Protein AF-A0A0A9X692-F1 (afdb_monomer_lite)

Organism: Lygus hesperus (NCBI:txid30085)

InterPro domains:
  IPR001190 SRCR domain [PF00530] (51-146)
  IPR001190 SRCR domain [PR00258] (47-63)
  IPR001190 SRCR domain [PR00258] (66-77)
  IPR001190 SRCR domain [PR00258] (81-91)
  IPR001190 SRCR domain [PR00258] (112-126)
  IPR001190 SRCR domain [PR00258] (135-147)
  IPR001190 SRCR domain [PS00420] (52-89)
  IPR001190 SRCR domain [PS50287] (47-147)
  IPR001190 SRCR domain [SM00202] (47-147)
  IPR036772 SRCR-like domain superfamily [G3DSA:3.10.250.10] (40-154)
  IPR036772 SRCR-like domain superfamily [SSF56487] (45-148)

pLDDT: mean 79.08, std 22.06, range [28.97, 98.75]

Secondary structure (DSSP, 8-state):
-------HHHHHHHHHHHHHHHHHHHHHHHHHHHHHHHHHHT---SEEEEE-SSTTEEEEEEEETTEEEEEB-TT--HHHHHHHHHHHT-S-EEEEE-TTTTS---S-EEE-S-B--S--SSGGGSB-S-TT-----TT-B-EEEEPP-GGGGHHHHSSSSSS---TT----------------

Foldseek 3Di:
DPDDCPDPVVVVVVVVVVVVVVVVVVVVVVVVVVVVVVVVVPLPLQWAAPQDPDRQKHFIWGHDPNDIWFAFQALPALLLQLLNCVSVPFPGFPGKDWQRPSDWIDDAHQFYNWAHPSPDNHSVPTDTPGGRDDPDDGRGTMMTGGDDDPPPCPVVVVVVPPPDPDPPDDDDDDDDDDDDDDDD

Radius of gyration: 28.65 Å; chains: 1; bounding box: 74×62×66 Å

Sequence (184 aa):
RILEMLPLRLAAHLLLVVEIFTIGLDASKKAEIVMKRLETRRRSTTIRLRGGRSPHEGNVEIFHKGVWGSVCDDEWDSNDGAVVCRQLGYPAVLRVTHNSQFGNPVGSYWMDNVYCDGSESVLKKCRFDGWGKNDCGPDEAAGVICVKNAEKNIENTLQYNETQLDDSSRPKQLVEISSLTNFR

Structure (mmCIF, N/CA/C/O backbone):
data_AF-A0A0A9X692-F1
#
_entry.id   AF-A0A0A9X692-F1
#
loop_
_atom_site.group_PDB
_atom_site.id
_atom_site.type_symbol
_atom_site.label_atom_id
_atom_site.label_alt_id
_atom_site.label_comp_id
_atom_site.label_asym_id
_atom_site.label_entity_id
_atom_site.label_seq_id
_atom_site.pdbx_PDB_ins_code
_atom_site.Cartn_x
_atom_site.Cartn_y
_atom_site.Cartn_z
_atom_site.occupancy
_atom_site.B_iso_or_equiv
_atom_site.auth_seq_id
_atom_site.auth_comp_id
_atom_site.auth_asym_id
_atom_site.auth_atom_id
_atom_site.pdbx_PDB_model_num
ATOM 1 N N . ARG A 1 1 ? -59.912 3.405 49.534 1.00 45.44 1 ARG A N 1
ATOM 2 C CA . ARG A 1 1 ? -58.932 3.965 48.574 1.00 45.44 1 ARG A CA 1
ATOM 3 C C . ARG A 1 1 ? -57.602 4.071 49.314 1.00 45.44 1 ARG A C 1
ATOM 5 O O . ARG A 1 1 ? -57.404 5.042 50.021 1.00 45.44 1 ARG A O 1
ATOM 12 N N . ILE A 1 2 ? -56.791 3.010 49.281 1.00 42.88 2 ILE A N 1
ATOM 13 C CA . ILE A 1 2 ? -55.475 2.939 49.940 1.00 42.88 2 ILE A CA 1
ATOM 14 C C . ILE A 1 2 ? -54.472 2.659 48.826 1.00 42.88 2 ILE A C 1
ATOM 16 O O . ILE A 1 2 ? -54.169 1.516 48.517 1.00 42.88 2 ILE A O 1
ATOM 20 N N . LEU A 1 3 ? -54.074 3.719 48.148 1.00 43.50 3 LEU A N 1
ATOM 21 C CA . LEU A 1 3 ? -52.957 3.803 47.217 1.00 43.50 3 LEU A CA 1
ATOM 22 C C . LEU A 1 3 ? -52.469 5.241 47.403 1.00 43.50 3 LEU A C 1
ATOM 24 O O . LEU A 1 3 ? -53.307 6.123 47.546 1.00 43.50 3 LEU A O 1
ATOM 28 N N . GLU A 1 4 ? -51.156 5.446 47.442 1.00 55.53 4 GLU A N 1
ATOM 29 C CA . GLU A 1 4 ? -50.462 6.723 47.704 1.00 55.53 4 GLU A CA 1
ATOM 30 C C . GLU A 1 4 ? -50.033 7.009 49.146 1.00 55.53 4 GLU A C 1
ATOM 32 O O . GLU A 1 4 ? -50.336 8.062 49.679 1.00 55.53 4 GLU A O 1
ATOM 37 N N . MET A 1 5 ? -49.245 6.128 49.767 1.00 53.84 5 MET A N 1
ATOM 38 C CA . MET A 1 5 ? -48.233 6.572 50.741 1.00 53.84 5 MET A CA 1
ATOM 39 C C . MET A 1 5 ? -47.041 5.607 50.716 1.00 53.84 5 MET A C 1
ATOM 41 O O . MET A 1 5 ? -46.809 4.856 51.661 1.00 53.84 5 MET A O 1
ATOM 45 N N . LEU A 1 6 ? -46.266 5.604 49.623 1.00 56.09 6 LEU A N 1
ATOM 46 C CA . LEU A 1 6 ? -44.870 5.179 49.755 1.00 56.09 6 LEU A CA 1
ATOM 47 C C . LEU A 1 6 ? -44.181 6.225 50.648 1.00 56.09 6 LEU A C 1
ATOM 49 O O . LEU A 1 6 ? -44.275 7.416 50.346 1.00 56.09 6 LEU A O 1
ATOM 53 N N . PRO A 1 7 ? -43.528 5.831 51.756 1.00 65.12 7 PRO A N 1
ATOM 54 C CA . PRO A 1 7 ? -42.915 6.793 52.657 1.00 65.12 7 PRO A CA 1
ATOM 55 C C . PRO A 1 7 ? -41.887 7.620 51.884 1.00 65.12 7 PRO A C 1
ATOM 57 O O . PRO A 1 7 ? -41.036 7.060 51.197 1.00 65.12 7 PRO A O 1
ATOM 60 N N . LEU A 1 8 ? -41.939 8.948 52.028 1.00 59.06 8 LEU A N 1
ATOM 61 C CA . LEU A 1 8 ? -41.037 9.916 51.378 1.00 59.06 8 LEU A CA 1
ATOM 62 C C . LEU A 1 8 ? -39.548 9.519 51.467 1.00 59.06 8 LEU A C 1
ATOM 64 O O . LEU A 1 8 ? -38.766 9.803 50.564 1.00 59.06 8 LEU A O 1
ATOM 68 N N . ARG A 1 9 ? -39.163 8.795 52.527 1.00 62.81 9 ARG A N 1
ATOM 69 C CA . ARG A 1 9 ? -37.814 8.240 52.713 1.00 62.81 9 ARG A CA 1
ATOM 70 C C . ARG A 1 9 ? -37.455 7.125 51.724 1.00 62.81 9 ARG A C 1
ATOM 72 O O . ARG A 1 9 ? -36.321 7.085 51.266 1.00 62.81 9 ARG A O 1
ATOM 79 N N . LEU A 1 10 ? -38.397 6.246 51.377 1.00 66.62 10 LEU A N 1
ATOM 80 C CA . LEU A 1 10 ? -38.189 5.209 50.361 1.00 66.62 10 LEU A CA 1
ATOM 81 C C . LEU A 1 10 ? -38.088 5.819 48.956 1.00 66.62 10 LEU A C 1
ATOM 83 O O . LEU A 1 10 ? -37.253 5.382 48.171 1.00 66.62 10 LEU A O 1
ATOM 87 N N . ALA A 1 11 ? -38.882 6.853 48.657 1.00 71.75 11 ALA A N 1
ATOM 88 C CA . ALA A 1 11 ? -38.827 7.553 47.372 1.00 71.75 11 ALA A CA 1
ATOM 89 C C . ALA A 1 11 ? -37.484 8.275 47.157 1.00 71.75 11 ALA A C 1
ATOM 91 O O . ALA A 1 11 ? -36.882 8.140 46.095 1.00 71.75 11 ALA A O 1
ATOM 92 N N . ALA A 1 12 ? -36.974 8.973 48.180 1.00 72.56 12 ALA A N 1
ATOM 93 C CA . ALA A 1 12 ? -35.661 9.621 48.130 1.00 72.56 12 ALA A CA 1
ATOM 94 C C . ALA A 1 12 ? -34.513 8.610 47.968 1.00 72.56 12 ALA A C 1
ATOM 96 O O . ALA A 1 12 ? -33.582 8.839 47.200 1.00 72.56 12 ALA A O 1
ATOM 97 N N . HIS A 1 13 ? -34.596 7.464 48.651 1.00 76.19 13 HIS A N 1
ATOM 98 C CA . HIS A 1 13 ? -33.589 6.414 48.525 1.00 76.19 13 HIS A CA 1
ATOM 99 C C . HIS A 1 13 ? -33.610 5.758 47.136 1.00 76.19 13 HIS A C 1
ATOM 101 O O . HIS A 1 13 ? -32.551 5.452 46.593 1.00 76.19 13 HIS A O 1
ATOM 107 N N . LEU A 1 14 ? -34.798 5.576 46.550 1.00 77.56 14 LEU A N 1
ATOM 108 C CA . LEU A 1 14 ? -34.964 5.050 45.197 1.00 77.56 14 LEU A CA 1
ATOM 109 C C . LEU A 1 14 ? -34.433 6.034 44.142 1.00 77.56 14 LEU A C 1
ATOM 111 O O . LEU A 1 14 ? -33.722 5.610 43.238 1.00 77.56 14 LEU A O 1
ATOM 115 N N . LEU A 1 15 ? -34.706 7.336 44.290 1.00 78.38 15 LEU A N 1
ATOM 116 C CA . LEU A 1 15 ? -34.163 8.394 43.426 1.00 78.38 15 LEU A CA 1
ATOM 117 C C . LEU A 1 15 ? -32.630 8.410 43.443 1.00 78.38 15 LEU A C 1
ATOM 119 O O . LEU A 1 15 ? -32.014 8.395 42.382 1.00 78.38 15 LEU A O 1
ATOM 123 N N . LEU A 1 16 ? -32.014 8.331 44.627 1.00 75.31 16 LEU A N 1
ATOM 124 C CA . LEU A 1 16 ? -30.554 8.299 44.760 1.00 75.31 16 LEU A CA 1
ATOM 125 C C . LEU A 1 16 ? -29.933 7.068 44.073 1.00 75.31 16 LEU A C 1
ATOM 127 O O . LEU A 1 16 ? -28.897 7.163 43.421 1.00 75.31 16 LEU A O 1
ATOM 131 N N . VAL A 1 17 ? -30.571 5.899 44.195 1.00 74.56 17 VAL A N 1
ATOM 132 C CA . VAL A 1 17 ? -30.110 4.657 43.550 1.00 74.56 17 VAL A CA 1
ATOM 133 C C . VAL A 1 17 ? -30.248 4.740 42.025 1.00 74.56 17 VAL A C 1
ATOM 135 O O . VAL A 1 17 ? -29.357 4.281 41.310 1.00 74.56 17 VAL A O 1
ATOM 138 N N . VAL A 1 18 ? -31.318 5.359 41.517 1.00 75.38 18 VAL A N 1
ATOM 139 C CA . VAL A 1 18 ? -31.511 5.614 40.079 1.00 75.38 18 VAL A CA 1
ATOM 140 C C . VAL A 1 18 ? -30.461 6.596 39.549 1.00 75.38 18 VAL A C 1
ATOM 142 O O . VAL A 1 18 ? -29.882 6.350 38.491 1.00 75.38 18 VAL A O 1
ATOM 145 N N . GLU A 1 19 ? -30.144 7.663 40.282 1.00 77.31 19 GLU A N 1
ATOM 146 C CA . GLU A 1 19 ? -29.081 8.608 39.915 1.00 77.31 19 GLU A CA 1
ATOM 147 C C . GLU A 1 19 ? -27.704 7.928 39.888 1.00 77.31 19 GLU A C 1
ATOM 149 O O . GLU A 1 19 ? -26.983 8.034 38.899 1.00 77.31 19 GLU A O 1
ATOM 154 N N . ILE A 1 20 ? -27.358 7.133 40.904 1.00 71.44 20 ILE A N 1
ATOM 155 C CA . ILE A 1 20 ? -26.095 6.375 40.936 1.00 71.44 20 ILE A CA 1
ATOM 156 C C . ILE A 1 20 ? -26.006 5.388 39.760 1.00 71.44 20 ILE A C 1
ATOM 158 O O . ILE A 1 20 ? -24.970 5.305 39.096 1.00 71.44 20 ILE A O 1
ATOM 162 N N . PHE A 1 21 ? -27.086 4.655 39.468 1.00 71.88 21 PHE A N 1
ATOM 163 C CA . PHE A 1 21 ? -27.113 3.687 38.367 1.00 71.88 21 PHE A CA 1
ATOM 164 C C . PHE A 1 21 ? -27.016 4.369 36.994 1.00 71.88 21 PHE A C 1
ATOM 166 O O . PHE A 1 21 ? -26.293 3.897 36.116 1.00 71.88 21 PHE A O 1
ATOM 173 N N . THR A 1 22 ? -27.689 5.507 36.805 1.00 68.69 22 THR A N 1
ATOM 174 C CA . THR A 1 22 ? -27.627 6.286 35.555 1.00 68.69 22 THR A CA 1
ATOM 175 C C . THR A 1 22 ? -26.262 6.945 35.343 1.00 68.69 22 THR A C 1
ATOM 177 O O . THR A 1 22 ? -25.742 6.881 34.228 1.00 68.69 22 THR A O 1
ATOM 180 N N . ILE A 1 23 ? -25.628 7.479 36.394 1.00 69.38 23 ILE A N 1
ATOM 181 C CA . ILE A 1 23 ? -24.237 7.969 36.357 1.00 69.38 23 ILE A CA 1
ATOM 182 C C . ILE A 1 23 ? -23.277 6.833 35.968 1.00 69.38 23 ILE A C 1
ATOM 184 O O . ILE A 1 23 ? -22.399 7.027 35.125 1.00 69.38 23 ILE A O 1
ATOM 188 N N . GLY A 1 24 ? -23.466 5.633 36.530 1.00 68.31 24 GLY A N 1
ATOM 189 C CA . GLY A 1 24 ? -22.689 4.442 36.180 1.00 68.31 24 GLY A CA 1
ATOM 190 C C . GLY A 1 24 ? -22.823 4.046 34.704 1.00 68.31 24 GLY A C 1
ATOM 191 O O . GLY A 1 24 ? -21.816 3.809 34.037 1.00 68.31 24 GLY A O 1
ATOM 192 N N . LEU A 1 25 ? -24.047 4.042 34.164 1.00 64.69 25 LEU A N 1
ATOM 193 C CA . LEU A 1 25 ? -24.306 3.741 32.750 1.00 64.69 25 LEU A CA 1
ATOM 194 C C . LEU A 1 25 ? -23.703 4.785 31.789 1.00 64.69 25 LEU A C 1
ATOM 196 O O . LEU A 1 25 ? -23.184 4.411 30.734 1.00 64.69 25 LEU A O 1
ATOM 200 N N . ASP A 1 26 ? -23.751 6.078 32.127 1.00 72.81 26 ASP A N 1
ATOM 201 C CA . ASP A 1 26 ? -23.147 7.158 31.327 1.00 72.81 26 ASP A CA 1
ATOM 202 C C . ASP A 1 26 ? -21.611 7.075 31.319 1.00 72.81 26 ASP A C 1
ATOM 204 O O . ASP A 1 26 ? -20.979 7.182 30.264 1.00 72.81 26 ASP A O 1
ATOM 208 N N . ALA A 1 27 ? -21.001 6.784 32.472 1.00 70.56 27 ALA A N 1
ATOM 209 C CA . ALA A 1 27 ? -19.562 6.558 32.581 1.00 70.56 27 ALA A CA 1
ATOM 210 C C . ALA A 1 27 ? -19.093 5.361 31.730 1.00 70.56 27 ALA A C 1
ATOM 212 O O . ALA A 1 27 ? -18.083 5.468 31.030 1.00 70.56 27 ALA A O 1
ATOM 213 N N . SER A 1 28 ? -19.840 4.249 31.714 1.00 75.00 28 SER A N 1
ATOM 214 C CA . SER A 1 28 ? -19.525 3.082 30.874 1.00 75.00 28 SER A CA 1
ATOM 215 C C . SER A 1 28 ? -19.634 3.378 29.375 1.00 75.00 28 SER A C 1
ATOM 217 O O . SER A 1 28 ? -18.742 2.999 28.617 1.00 75.00 28 SER A O 1
ATOM 219 N N . LYS A 1 29 ? -20.662 4.117 28.934 1.00 76.94 29 LYS A N 1
ATOM 220 C CA . LYS A 1 29 ? -20.793 4.539 27.525 1.00 76.94 29 LYS A CA 1
ATOM 221 C C . LYS A 1 29 ? -19.674 5.489 27.101 1.00 76.94 29 LYS A C 1
ATOM 223 O O . LYS A 1 29 ? -19.125 5.360 26.008 1.00 76.94 29 LYS A O 1
ATOM 228 N N . LYS A 1 30 ? -19.291 6.428 27.972 1.00 78.12 30 LYS A N 1
ATOM 229 C CA . LYS A 1 30 ? -18.137 7.310 27.748 1.00 78.12 30 LYS A CA 1
ATOM 230 C C . LYS A 1 30 ? -16.841 6.510 27.626 1.00 78.12 30 LYS A C 1
ATOM 232 O O . LYS A 1 30 ? -16.054 6.792 26.725 1.00 78.12 30 LYS A O 1
ATOM 237 N N . ALA A 1 31 ? -16.638 5.494 28.465 1.00 73.12 31 ALA A N 1
ATOM 238 C CA . ALA A 1 31 ? -15.480 4.607 28.378 1.00 73.12 31 ALA A CA 1
ATOM 239 C C . ALA A 1 31 ? -15.450 3.822 27.054 1.00 73.12 31 ALA A C 1
ATOM 241 O O . ALA A 1 31 ? -14.406 3.777 26.410 1.00 73.12 31 ALA A O 1
ATOM 242 N N . GLU A 1 32 ? -16.582 3.289 26.586 1.00 84.12 32 GLU A N 1
ATOM 243 C CA . GLU A 1 32 ? -16.681 2.608 25.285 1.00 84.12 32 GLU A CA 1
ATOM 244 C C . GLU A 1 32 ? -16.323 3.543 24.115 1.00 84.12 32 GLU A C 1
ATOM 246 O O . GLU A 1 32 ? -15.528 3.187 23.244 1.00 84.12 32 GLU A O 1
ATOM 251 N N . ILE A 1 33 ? -16.820 4.785 24.128 1.00 80.06 33 ILE A N 1
ATOM 252 C CA . ILE A 1 33 ? -16.488 5.806 23.119 1.00 80.06 33 ILE A CA 1
ATOM 253 C C . ILE A 1 33 ? -14.996 6.164 23.157 1.00 80.06 33 ILE A C 1
ATOM 255 O O . ILE A 1 33 ? -14.366 6.309 22.105 1.00 80.06 33 ILE A O 1
ATOM 259 N N . VAL A 1 34 ? -14.416 6.313 24.351 1.00 80.62 34 VAL A N 1
ATOM 260 C CA . VAL A 1 34 ? -12.986 6.601 24.524 1.00 80.62 34 VAL A CA 1
ATOM 261 C C . VAL A 1 34 ? -12.143 5.436 24.013 1.00 80.62 34 VAL A C 1
ATOM 263 O O . VAL A 1 34 ? -11.225 5.671 23.232 1.00 80.62 34 VAL A O 1
ATOM 266 N N . MET A 1 35 ? -12.479 4.193 24.354 1.00 71.94 35 MET A N 1
ATOM 267 C CA . MET A 1 35 ? -11.753 3.010 23.884 1.00 71.94 35 MET A CA 1
ATOM 268 C C . MET A 1 35 ? -11.868 2.835 22.368 1.00 71.94 35 MET A C 1
ATOM 270 O O . MET A 1 35 ? -10.849 2.651 21.711 1.00 71.94 35 MET A O 1
ATOM 274 N N . LYS A 1 36 ? -13.048 3.056 21.777 1.00 69.75 36 LYS A N 1
ATOM 275 C CA . LYS A 1 36 ? -13.240 3.052 20.318 1.00 69.75 36 LYS A CA 1
ATOM 276 C C . LYS A 1 36 ? -12.416 4.142 19.618 1.00 69.75 36 LYS A C 1
ATOM 278 O O . LYS A 1 36 ? -11.820 3.906 18.566 1.00 69.75 36 LYS A O 1
ATOM 283 N N . ARG A 1 37 ? -12.307 5.339 20.211 1.00 70.81 37 ARG A N 1
ATOM 284 C CA . ARG A 1 37 ? -11.422 6.419 19.725 1.00 70.81 37 ARG A CA 1
ATOM 285 C C . ARG A 1 37 ? -9.942 6.067 19.884 1.00 70.81 37 ARG A C 1
ATOM 287 O O . ARG A 1 37 ? -9.152 6.399 19.003 1.00 70.81 37 ARG A O 1
ATOM 294 N N . LEU A 1 38 ? -9.560 5.396 20.970 1.00 63.84 38 LEU A N 1
ATOM 295 C CA . LEU A 1 38 ? -8.190 4.943 21.211 1.00 63.84 38 LEU A CA 1
ATOM 296 C C . LEU A 1 38 ? -7.791 3.795 20.280 1.00 63.84 38 LEU A C 1
ATOM 298 O O . LEU A 1 38 ? -6.658 3.790 19.820 1.00 63.84 38 LEU A O 1
ATOM 302 N N . GLU A 1 39 ? -8.698 2.886 19.928 1.00 62.56 39 GLU A N 1
ATOM 303 C CA . GLU A 1 39 ? -8.493 1.847 18.908 1.00 62.56 39 GLU A CA 1
ATOM 304 C C . GLU A 1 39 ? -8.363 2.451 17.509 1.00 62.56 39 GLU A C 1
ATOM 306 O O . GLU A 1 39 ? -7.447 2.106 16.764 1.00 62.56 39 GLU A O 1
ATOM 311 N N . THR A 1 40 ? -9.207 3.435 17.187 1.00 56.91 40 THR A N 1
ATOM 312 C CA . THR A 1 40 ? -9.103 4.201 15.934 1.00 56.91 40 THR A CA 1
ATOM 313 C C . THR A 1 40 ? -7.766 4.953 15.855 1.00 56.91 40 THR A C 1
ATOM 315 O O . THR A 1 40 ? -7.152 5.013 14.792 1.00 56.91 40 THR A O 1
ATOM 318 N N . ARG A 1 41 ? -7.262 5.481 16.984 1.00 60.69 41 ARG A N 1
ATOM 319 C CA . ARG A 1 41 ? -5.950 6.153 17.088 1.00 60.69 41 ARG A CA 1
ATOM 320 C C . ARG A 1 41 ? -4.755 5.193 17.199 1.00 60.69 41 ARG A C 1
ATOM 322 O O . ARG A 1 41 ? -3.658 5.564 16.799 1.00 60.69 41 ARG A O 1
ATOM 329 N N . ARG A 1 42 ? -4.942 3.966 17.702 1.00 57.84 42 ARG A N 1
ATOM 330 C CA . ARG A 1 42 ? -3.944 2.875 17.755 1.00 57.84 42 ARG A CA 1
ATOM 331 C C . ARG A 1 42 ? -4.002 1.958 16.537 1.00 57.84 42 ARG A C 1
ATOM 333 O O . ARG A 1 42 ? -3.431 0.866 16.578 1.00 57.84 42 ARG A O 1
ATOM 340 N N . ARG A 1 43 ? -4.589 2.395 15.419 1.00 59.44 43 ARG A N 1
ATOM 341 C CA . ARG A 1 43 ? -4.244 1.818 14.117 1.00 59.44 43 ARG A CA 1
ATOM 342 C C . ARG A 1 43 ? -2.779 2.178 13.867 1.00 59.44 43 ARG A C 1
ATOM 344 O O . ARG A 1 43 ? -2.467 3.212 13.295 1.00 59.44 43 ARG A O 1
ATOM 351 N N . SER A 1 44 ? -1.865 1.355 14.380 1.00 55.91 44 SER A N 1
ATOM 352 C CA . SER A 1 44 ? -0.472 1.360 13.951 1.00 55.91 44 SER A CA 1
ATOM 353 C C . SER A 1 44 ? -0.526 1.061 12.461 1.00 55.91 44 SER A C 1
ATOM 355 O O . SER A 1 44 ? -0.745 -0.081 12.051 1.00 55.91 44 SER A O 1
ATOM 357 N N . THR A 1 45 ? -0.495 2.112 11.645 1.00 67.31 45 THR A N 1
ATOM 358 C CA . THR A 1 45 ? -0.522 1.985 10.197 1.00 67.31 45 THR A CA 1
ATOM 359 C C . THR A 1 45 ? 0.837 1.440 9.813 1.00 67.31 45 THR A C 1
ATOM 361 O O . THR A 1 45 ? 1.797 2.180 9.624 1.00 67.31 45 THR A O 1
ATOM 364 N N . THR A 1 46 ? 0.925 0.112 9.753 1.00 93.06 46 THR A N 1
ATOM 365 C CA . THR A 1 46 ? 2.113 -0.589 9.267 1.00 93.06 46 THR A CA 1
ATOM 366 C C . THR A 1 46 ? 2.388 -0.270 7.804 1.00 93.06 46 THR A C 1
ATOM 368 O O . THR A 1 46 ? 3.423 -0.678 7.314 1.00 93.06 46 THR A O 1
ATOM 371 N N . ILE A 1 47 ? 1.477 0.420 7.113 1.00 96.69 47 ILE A N 1
ATOM 372 C CA . ILE A 1 47 ? 1.623 0.856 5.729 1.00 96.69 47 ILE A CA 1
ATOM 373 C C . ILE A 1 47 ? 1.429 2.371 5.605 1.00 96.69 47 ILE A C 1
ATOM 375 O O . ILE A 1 47 ? 0.727 2.974 6.424 1.00 96.69 47 ILE A O 1
ATOM 379 N N . ARG A 1 48 ? 2.013 2.977 4.571 1.00 96.69 48 ARG A N 1
ATOM 380 C CA . ARG A 1 48 ? 1.780 4.373 4.169 1.00 96.69 48 ARG A CA 1
ATOM 381 C C . ARG A 1 48 ? 1.887 4.531 2.652 1.00 96.69 48 ARG A C 1
ATOM 383 O O . ARG A 1 48 ? 2.442 3.664 1.987 1.00 96.69 48 ARG A O 1
ATOM 390 N N . LEU A 1 49 ? 1.387 5.655 2.138 1.00 97.19 49 LEU A N 1
ATOM 391 C CA . LEU A 1 49 ? 1.558 6.057 0.740 1.00 97.19 49 LEU A CA 1
ATOM 392 C C . LEU A 1 49 ? 2.619 7.158 0.641 1.00 97.19 49 LEU A C 1
ATOM 394 O O . LEU A 1 49 ? 2.603 8.096 1.444 1.00 97.19 49 LEU A O 1
ATOM 398 N N . ARG A 1 50 ? 3.535 7.051 -0.326 1.00 96.50 50 ARG A N 1
ATOM 399 C CA . ARG A 1 50 ? 4.594 8.040 -0.593 1.00 96.50 50 ARG A CA 1
ATOM 400 C C . ARG A 1 50 ? 4.517 8.556 -2.032 1.00 96.50 50 ARG A C 1
ATOM 402 O O . ARG A 1 50 ? 4.189 7.811 -2.947 1.00 96.50 50 ARG A O 1
ATOM 409 N N . GLY A 1 51 ? 4.858 9.832 -2.225 1.00 96.50 51 GLY A N 1
ATOM 410 C CA . GLY A 1 51 ? 5.122 10.419 -3.548 1.00 96.50 51 GLY A CA 1
ATOM 411 C C . GLY A 1 51 ? 3.883 10.877 -4.324 1.00 96.50 51 GLY A C 1
ATOM 412 O O . GLY A 1 51 ? 4.001 11.585 -5.321 1.00 96.50 51 GLY A O 1
ATOM 413 N N . GLY A 1 52 ? 2.686 10.530 -3.848 1.00 96.00 52 GLY A N 1
ATOM 414 C CA . GLY A 1 52 ? 1.432 11.041 -4.387 1.00 96.00 52 GLY A CA 1
ATOM 415 C C . GLY A 1 52 ? 1.270 12.552 -4.224 1.00 96.00 52 GLY A C 1
ATOM 416 O O . GLY A 1 52 ? 1.817 13.162 -3.303 1.00 96.00 52 GLY A O 1
ATOM 417 N N . ARG A 1 53 ? 0.450 13.165 -5.087 1.00 95.69 53 ARG A N 1
ATOM 418 C CA . ARG A 1 53 ? 0.077 14.591 -4.979 1.00 95.69 53 ARG A CA 1
ATOM 419 C C . ARG A 1 53 ? -0.952 14.836 -3.877 1.00 95.69 53 ARG A C 1
ATOM 421 O O . ARG A 1 53 ? -1.316 15.976 -3.598 1.00 95.69 53 ARG A O 1
ATOM 428 N N . SER A 1 54 ? -1.455 13.767 -3.274 1.00 94.19 54 SER A N 1
ATOM 429 C CA . SER A 1 54 ? -2.504 13.802 -2.276 1.00 94.19 54 SER A CA 1
ATOM 430 C C . SER A 1 54 ? -2.413 12.596 -1.332 1.00 94.19 54 SER A C 1
ATOM 432 O O . SER A 1 54 ? -1.777 11.600 -1.663 1.00 94.19 54 SER A O 1
ATOM 434 N N . PRO A 1 55 ? -3.067 12.630 -0.156 1.00 94.19 55 PRO A N 1
ATOM 435 C CA . PRO A 1 55 ? -2.913 11.564 0.843 1.00 94.19 55 PRO A CA 1
ATOM 436 C C . PRO A 1 55 ? -3.495 10.192 0.460 1.00 94.19 55 PRO A C 1
ATOM 438 O O . PRO A 1 55 ? -3.298 9.227 1.198 1.00 94.19 55 PRO A O 1
ATOM 441 N N . HIS A 1 56 ? -4.276 10.110 -0.621 1.00 96.56 56 HIS A N 1
ATOM 442 C CA . HIS A 1 56 ? -4.995 8.903 -1.052 1.00 96.56 56 HIS A CA 1
ATOM 443 C C . HIS A 1 56 ? -4.360 8.255 -2.283 1.00 96.56 56 HIS A C 1
ATOM 445 O O . HIS A 1 56 ? -4.958 7.364 -2.874 1.00 96.56 56 HIS A O 1
ATOM 451 N N . GLU A 1 57 ? -3.169 8.695 -2.675 1.00 98.00 57 GLU A N 1
ATOM 452 C CA . GLU A 1 57 ? -2.409 8.091 -3.760 1.00 98.00 57 GLU A CA 1
ATOM 453 C C . GLU A 1 57 ? -0.921 8.040 -3.405 1.00 98.00 57 GLU A C 1
ATOM 455 O O . GLU A 1 57 ? -0.437 8.839 -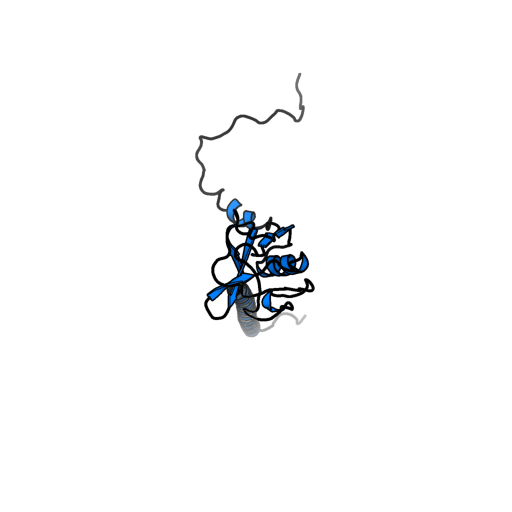2.600 1.00 98.00 57 GLU A O 1
ATOM 460 N N . GLY A 1 58 ? -0.194 7.090 -3.983 1.00 98.31 58 GLY A N 1
ATOM 461 C CA . GLY A 1 58 ? 1.245 6.956 -3.781 1.00 98.31 58 GLY A CA 1
ATOM 462 C C . GLY A 1 58 ? 1.740 5.521 -3.919 1.00 98.31 58 GLY A C 1
ATOM 463 O O . GLY A 1 58 ? 0.942 4.582 -3.975 1.00 98.31 58 GLY A O 1
ATOM 464 N N . ASN A 1 59 ? 3.064 5.365 -3.916 1.00 98.12 59 ASN A N 1
ATOM 465 C CA . ASN A 1 59 ? 3.701 4.061 -3.763 1.00 98.12 59 ASN A CA 1
ATOM 466 C C . ASN A 1 59 ? 3.440 3.535 -2.351 1.00 98.12 59 ASN A C 1
ATOM 468 O O . ASN A 1 59 ? 3.473 4.302 -1.378 1.00 98.12 59 ASN A O 1
ATOM 472 N N . VAL A 1 60 ? 3.180 2.238 -2.241 1.00 98.06 60 VAL A N 1
ATOM 473 C CA . VAL A 1 60 ? 2.913 1.567 -0.974 1.00 98.06 60 VAL A CA 1
ATOM 474 C C . VAL A 1 60 ? 4.237 1.248 -0.293 1.00 98.06 60 VAL A C 1
ATOM 476 O O . VAL A 1 60 ? 5.074 0.516 -0.813 1.00 98.06 60 VAL A O 1
ATOM 479 N N . GLU A 1 61 ? 4.407 1.770 0.917 1.00 97.75 61 GLU A N 1
ATOM 480 C CA . GLU A 1 61 ? 5.495 1.373 1.803 1.00 97.75 61 GLU A CA 1
ATOM 481 C C . GLU A 1 61 ? 4.941 0.624 3.009 1.00 97.75 61 GLU A C 1
ATOM 483 O O . GLU A 1 61 ? 3.885 0.980 3.543 1.00 97.75 61 GLU A O 1
ATOM 488 N N . ILE A 1 62 ? 5.686 -0.372 3.485 1.00 97.00 62 ILE A N 1
ATOM 489 C CA . ILE A 1 62 ? 5.377 -1.155 4.679 1.00 97.00 62 ILE A CA 1
ATOM 490 C C . ILE A 1 62 ? 6.516 -1.069 5.702 1.00 97.00 62 ILE A C 1
ATOM 492 O O . ILE A 1 62 ? 7.698 -1.033 5.365 1.00 97.00 62 ILE A O 1
ATOM 496 N N . PHE A 1 63 ? 6.157 -1.001 6.981 1.00 95.00 63 PHE A N 1
ATOM 497 C CA . PHE A 1 63 ? 7.087 -0.940 8.098 1.00 95.00 63 PHE A CA 1
ATOM 498 C C . PHE A 1 63 ? 7.372 -2.342 8.634 1.00 95.00 63 PHE A C 1
ATOM 500 O O . PHE A 1 63 ? 6.482 -3.008 9.176 1.00 95.00 63 PHE A O 1
ATOM 507 N N . HIS A 1 64 ? 8.626 -2.774 8.532 1.00 94.38 64 HIS A N 1
ATOM 508 C CA . HIS A 1 64 ? 9.084 -4.071 9.014 1.00 94.38 64 HIS A CA 1
ATOM 509 C C . HIS A 1 64 ? 10.455 -3.926 9.687 1.00 94.38 64 HIS A C 1
ATOM 511 O O . HIS A 1 64 ? 11.315 -3.185 9.221 1.00 94.38 64 HIS A O 1
ATOM 517 N N . LYS A 1 65 ? 10.658 -4.600 10.829 1.00 93.12 65 LYS A N 1
ATOM 518 C CA . LYS A 1 65 ? 11.921 -4.567 11.604 1.00 93.12 65 LYS A CA 1
ATOM 519 C C . LYS A 1 65 ? 12.479 -3.157 11.882 1.00 93.12 65 LYS A C 1
ATOM 521 O O . LYS A 1 65 ? 13.686 -2.952 11.900 1.00 93.12 65 LYS A O 1
ATOM 526 N N . GLY A 1 66 ? 11.603 -2.184 12.132 1.00 92.38 66 GLY A N 1
ATOM 527 C CA . GLY A 1 66 ? 12.024 -0.822 12.473 1.00 92.38 66 GLY A CA 1
ATOM 528 C C . GLY A 1 66 ? 12.329 0.077 11.270 1.00 92.38 66 GLY A C 1
ATOM 529 O O . GLY A 1 66 ? 12.672 1.239 11.472 1.00 92.38 66 GLY A O 1
ATOM 530 N N . VAL A 1 67 ? 12.189 -0.425 10.039 1.00 94.31 67 VAL A N 1
ATOM 531 C CA . VAL A 1 67 ? 12.555 0.293 8.812 1.00 94.31 67 VAL A CA 1
ATOM 532 C C . VAL A 1 67 ? 11.406 0.243 7.804 1.00 94.31 67 VAL A C 1
ATOM 534 O O . VAL A 1 67 ? 10.718 -0.768 7.653 1.00 94.31 67 VAL A O 1
ATOM 537 N N . TRP A 1 68 ? 11.180 1.359 7.113 1.00 95.56 68 TRP A N 1
ATOM 538 C CA . TRP A 1 68 ? 10.253 1.419 5.984 1.00 95.56 68 TRP A CA 1
ATOM 539 C C . TRP A 1 68 ? 10.913 0.846 4.734 1.00 95.56 68 TRP A C 1
ATOM 541 O O . TRP A 1 68 ? 12.077 1.136 4.473 1.00 95.56 68 TRP A O 1
ATOM 551 N N . GLY A 1 69 ? 10.157 0.069 3.975 1.00 96.19 69 GLY A N 1
ATOM 552 C CA . GLY A 1 69 ? 10.568 -0.438 2.673 1.00 96.19 69 GLY A CA 1
ATOM 553 C C . GLY A 1 69 ? 9.374 -0.528 1.737 1.00 96.19 69 GLY A C 1
ATOM 554 O O . GLY A 1 69 ? 8.225 -0.381 2.168 1.00 96.19 69 GLY A O 1
ATOM 555 N N . SER A 1 70 ? 9.663 -0.737 0.464 1.00 97.44 70 SER A N 1
ATOM 556 C CA . SER A 1 70 ? 8.660 -0.717 -0.601 1.00 97.44 70 SER A CA 1
ATOM 557 C C . SER A 1 70 ? 7.985 -2.081 -0.756 1.00 97.44 70 SER A C 1
ATOM 559 O O . SER A 1 70 ? 8.471 -3.094 -0.242 1.00 97.44 70 SER A O 1
ATOM 561 N N . VAL A 1 71 ? 6.842 -2.098 -1.430 1.00 98.19 71 VAL A N 1
ATOM 562 C CA . VAL A 1 71 ? 6.180 -3.317 -1.912 1.00 98.19 71 VAL A CA 1
ATOM 563 C C . VAL A 1 71 ? 6.448 -3.414 -3.408 1.00 98.19 71 VAL A C 1
ATOM 565 O O . VAL A 1 71 ? 6.335 -2.393 -4.088 1.00 98.19 71 VAL A O 1
ATOM 568 N N . CYS A 1 72 ? 6.860 -4.584 -3.887 1.00 98.19 72 CYS A N 1
ATOM 569 C CA . CYS A 1 72 ? 7.094 -4.799 -5.308 1.00 98.19 72 CYS A CA 1
ATOM 570 C C . CYS A 1 72 ? 5.773 -4.895 -6.082 1.00 98.19 72 CYS A C 1
ATOM 572 O O . CYS A 1 72 ? 4.752 -5.272 -5.501 1.00 98.19 72 CYS A O 1
ATOM 574 N N . ASP A 1 73 ? 5.776 -4.485 -7.347 1.00 98.31 73 ASP A N 1
ATOM 575 C CA . ASP A 1 73 ? 4.601 -4.460 -8.216 1.00 98.31 73 ASP A CA 1
ATOM 576 C C . ASP A 1 73 ? 4.382 -5.721 -9.059 1.00 98.31 73 ASP A C 1
ATOM 578 O O . ASP A 1 73 ? 3.388 -5.777 -9.794 1.00 98.31 73 ASP A O 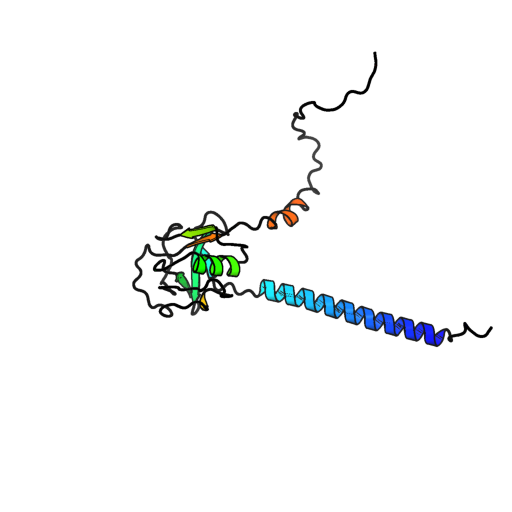1
ATOM 582 N N . ASP A 1 74 ? 5.236 -6.730 -8.900 1.00 98.44 74 ASP A N 1
ATOM 583 C CA . ASP A 1 74 ? 5.027 -8.059 -9.460 1.00 98.44 74 ASP A CA 1
ATOM 584 C C . ASP A 1 74 ? 3.774 -8.710 -8.865 1.00 98.44 74 ASP A C 1
ATOM 586 O O . ASP A 1 74 ? 3.553 -8.736 -7.650 1.00 98.44 74 ASP A O 1
ATOM 590 N N . GLU A 1 75 ? 2.910 -9.184 -9.770 1.00 98.19 75 GLU A N 1
ATOM 591 C CA . GLU A 1 75 ? 1.591 -9.768 -9.478 1.00 98.19 75 GLU A CA 1
ATOM 592 C C . GLU A 1 75 ? 0.623 -8.832 -8.724 1.00 98.19 75 GLU A C 1
ATOM 594 O O . GLU A 1 75 ? -0.460 -9.249 -8.319 1.00 98.19 75 GLU A O 1
ATOM 599 N N . TRP A 1 76 ? 0.969 -7.545 -8.598 1.00 98.62 76 TRP A N 1
ATOM 600 C CA . TRP A 1 76 ? 0.203 -6.556 -7.843 1.00 98.62 76 TRP A CA 1
ATOM 601 C C . TRP A 1 76 ? -1.141 -6.233 -8.499 1.00 98.62 76 TRP A C 1
ATOM 603 O O . TRP A 1 76 ? -1.204 -5.653 -9.586 1.00 98.62 76 TRP A O 1
ATOM 613 N N . ASP A 1 77 ? -2.246 -6.536 -7.825 1.00 98.62 77 ASP A N 1
ATOM 614 C CA . ASP A 1 77 ? -3.580 -6.441 -8.411 1.00 98.62 77 ASP A CA 1
ATOM 615 C C . ASP A 1 77 ? -4.568 -5.571 -7.611 1.00 98.62 77 ASP A C 1
ATOM 617 O O . ASP A 1 77 ? -4.292 -4.980 -6.560 1.00 98.62 77 ASP A O 1
ATOM 621 N N . SER A 1 78 ? -5.791 -5.453 -8.135 1.00 98.50 78 SER A N 1
ATOM 622 C CA . SER A 1 78 ? -6.845 -4.674 -7.482 1.00 98.50 78 SER A CA 1
ATOM 623 C C . SER A 1 78 ? -7.273 -5.209 -6.111 1.00 98.50 78 SER A C 1
ATOM 625 O O . SER A 1 78 ? -7.759 -4.419 -5.299 1.00 98.50 78 SER A O 1
ATOM 627 N N . ASN A 1 79 ? -7.116 -6.504 -5.829 1.00 98.75 79 ASN A N 1
ATOM 628 C CA . ASN A 1 79 ? -7.404 -7.082 -4.517 1.00 98.75 79 ASN A CA 1
ATOM 629 C C . ASN A 1 79 ? -6.369 -6.616 -3.492 1.00 98.75 79 ASN A C 1
ATOM 631 O O . ASN A 1 79 ? -6.753 -6.189 -2.396 1.00 98.75 79 ASN A O 1
ATOM 635 N N . ASP A 1 80 ? -5.091 -6.578 -3.868 1.00 98.75 80 ASP A N 1
ATOM 636 C CA . ASP A 1 80 ? -4.029 -6.021 -3.026 1.00 98.75 80 ASP A CA 1
ATOM 637 C C . ASP A 1 80 ? -4.279 -4.541 -2.740 1.00 98.75 80 ASP A C 1
ATOM 639 O O . ASP A 1 80 ? -4.303 -4.088 -1.585 1.00 98.75 80 ASP A O 1
ATOM 643 N N . GLY A 1 81 ? -4.581 -3.785 -3.798 1.00 98.50 81 GLY A N 1
ATOM 644 C CA . GLY A 1 81 ? -4.935 -2.376 -3.697 1.00 98.50 81 GLY A CA 1
ATOM 645 C C . GLY A 1 81 ? -6.158 -2.131 -2.806 1.00 98.50 81 GLY A C 1
ATOM 646 O O . GLY A 1 81 ? -6.178 -1.175 -2.021 1.00 98.50 81 GLY A O 1
ATOM 647 N N . ALA A 1 82 ? -7.168 -3.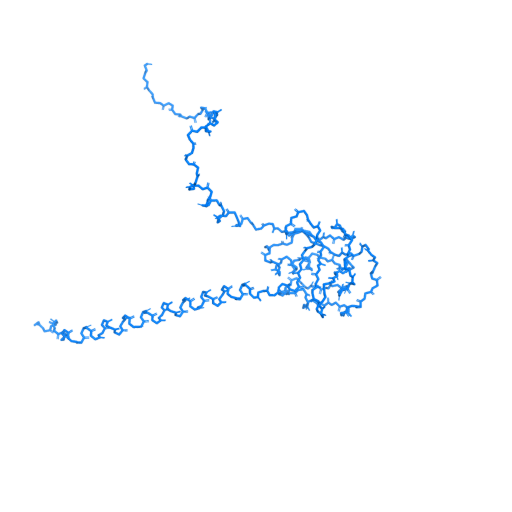003 -2.862 1.00 98.44 82 ALA A N 1
ATOM 648 C CA . ALA A 1 82 ? -8.356 -2.916 -2.017 1.00 98.44 82 ALA A CA 1
ATOM 649 C C . ALA A 1 82 ? -8.020 -3.115 -0.531 1.00 98.44 82 ALA A C 1
ATOM 651 O O . ALA A 1 82 ? -8.510 -2.355 0.316 1.00 98.44 82 ALA A O 1
ATOM 652 N N . VAL A 1 83 ? -7.151 -4.078 -0.203 1.00 98.44 83 VAL A N 1
ATOM 653 C CA . VAL A 1 83 ? -6.659 -4.292 1.167 1.00 98.44 83 VAL A CA 1
ATOM 654 C C . VAL A 1 83 ? -5.895 -3.064 1.660 1.00 98.44 83 VAL A C 1
ATOM 656 O O . VAL A 1 83 ? -6.172 -2.586 2.764 1.00 98.44 83 VAL A O 1
ATOM 659 N N . VAL A 1 84 ? -4.999 -2.499 0.844 1.00 98.12 84 VAL A N 1
ATOM 660 C CA . VAL A 1 84 ? -4.240 -1.276 1.169 1.00 98.12 84 VAL A CA 1
ATOM 661 C C . VAL A 1 84 ? -5.172 -0.103 1.456 1.00 98.12 84 VAL A C 1
ATOM 663 O O . VAL A 1 84 ? -5.097 0.501 2.532 1.00 98.12 84 VAL A O 1
ATOM 666 N N . CYS A 1 85 ? -6.086 0.211 0.536 1.00 97.69 85 CYS A N 1
ATOM 667 C CA . CYS A 1 85 ? -6.990 1.348 0.686 1.00 97.69 85 CYS A CA 1
ATOM 668 C C . CYS A 1 85 ? -7.884 1.196 1.926 1.00 97.69 85 CYS A C 1
ATOM 670 O O . CYS A 1 85 ? -7.987 2.127 2.731 1.00 97.69 85 CYS A O 1
ATOM 672 N N . ARG A 1 86 ? -8.444 0.005 2.169 1.00 96.06 86 ARG A N 1
ATOM 673 C CA . ARG A 1 86 ? -9.257 -0.282 3.364 1.00 96.06 86 ARG A CA 1
ATOM 674 C C . ARG A 1 86 ? -8.441 -0.224 4.660 1.00 96.06 86 ARG A C 1
ATOM 676 O O . ARG A 1 86 ? -8.912 0.293 5.684 1.00 96.06 86 ARG A O 1
ATOM 683 N N . GLN A 1 87 ? -7.202 -0.715 4.642 1.00 96.38 87 GLN A N 1
ATOM 684 C CA . GLN A 1 87 ? -6.288 -0.627 5.781 1.00 96.38 87 GLN A CA 1
ATOM 685 C C . GLN A 1 87 ? -5.926 0.831 6.109 1.00 96.38 87 GLN A C 1
ATOM 687 O O . GLN A 1 87 ? -5.797 1.170 7.287 1.00 96.38 87 GLN A O 1
ATOM 692 N N . LEU A 1 88 ? -5.835 1.705 5.106 1.00 94.94 88 LEU A N 1
ATOM 693 C CA . LEU A 1 88 ? -5.626 3.149 5.273 1.00 94.94 88 LEU A CA 1
ATOM 694 C C . LEU A 1 88 ? -6.910 3.921 5.628 1.00 94.94 88 LEU A C 1
ATOM 696 O O . LEU A 1 88 ? -6.839 5.086 6.015 1.00 94.94 88 LEU A O 1
ATOM 700 N N . GLY A 1 89 ? -8.077 3.273 5.571 1.00 93.50 89 GLY A N 1
ATOM 701 C CA . GLY A 1 89 ? -9.368 3.886 5.906 1.00 93.50 89 GLY A CA 1
ATOM 702 C C . GLY A 1 89 ? -10.022 4.643 4.748 1.00 93.50 89 GLY A C 1
ATOM 703 O O . GLY A 1 89 ? -10.857 5.518 4.981 1.00 93.50 89 GLY A O 1
ATOM 704 N N . TYR A 1 90 ? -9.637 4.323 3.516 1.00 95.00 90 TYR A N 1
ATOM 705 C CA . TYR A 1 90 ? -10.354 4.716 2.310 1.00 95.00 90 TYR A CA 1
ATOM 706 C C . TYR A 1 90 ? -11.442 3.683 1.981 1.00 95.00 90 TYR A C 1
ATOM 708 O O . TYR A 1 90 ? -11.313 2.517 2.367 1.00 95.00 90 TYR A O 1
ATOM 716 N N . PRO A 1 91 ? -12.518 4.084 1.285 1.00 94.56 91 PRO A N 1
ATOM 717 C CA . PRO A 1 91 ? -13.695 3.244 1.117 1.00 94.56 91 PRO A CA 1
ATOM 718 C C . PRO A 1 91 ? -13.494 2.184 0.029 1.00 94.56 91 PRO A C 1
ATOM 720 O O . PRO A 1 91 ? -14.057 1.099 0.122 1.00 94.56 91 PRO A O 1
ATOM 723 N N . ALA A 1 92 ? -12.675 2.483 -0.981 1.00 95.94 92 ALA A N 1
ATOM 724 C CA . ALA A 1 92 ? -12.358 1.579 -2.077 1.00 95.94 92 ALA A CA 1
ATOM 725 C C . ALA A 1 92 ? -11.021 1.953 -2.732 1.00 95.94 92 ALA A C 1
ATOM 727 O O . ALA A 1 92 ? -10.527 3.077 -2.577 1.00 95.94 92 ALA A O 1
ATOM 728 N N . VAL A 1 93 ? -10.466 1.012 -3.493 1.00 97.75 93 VAL A N 1
ATOM 729 C CA . VAL A 1 93 ? -9.400 1.272 -4.463 1.00 97.75 93 VAL A CA 1
ATOM 730 C C . VAL A 1 93 ? -10.019 1.806 -5.752 1.00 97.75 93 VAL A C 1
ATOM 732 O O . VAL A 1 93 ? -11.045 1.306 -6.205 1.00 97.75 93 VAL A O 1
ATOM 735 N N . LEU A 1 94 ? -9.424 2.853 -6.320 1.00 98.00 94 LEU A N 1
ATOM 736 C CA . LEU A 1 94 ? -9.783 3.351 -7.646 1.00 98.00 94 LEU A CA 1
ATOM 737 C C . LEU A 1 94 ? -8.979 2.618 -8.723 1.00 98.00 94 LEU A C 1
ATOM 739 O O . LEU A 1 94 ? -9.548 2.168 -9.711 1.00 98.00 94 LEU A O 1
ATOM 743 N N . ARG A 1 95 ? -7.659 2.503 -8.530 1.00 98.00 95 ARG A N 1
ATOM 744 C CA . ARG A 1 95 ? -6.766 1.658 -9.334 1.00 98.00 95 ARG A CA 1
ATOM 745 C C . ARG A 1 95 ? -5.454 1.389 -8.605 1.00 98.00 95 ARG A C 1
ATOM 747 O O . ARG A 1 95 ? -5.052 2.183 -7.752 1.00 98.00 95 ARG A O 1
ATOM 754 N N . VAL A 1 96 ? -4.777 0.317 -8.993 1.00 98.69 96 VAL A N 1
ATOM 755 C CA . VAL A 1 96 ? -3.368 0.087 -8.663 1.00 98.69 96 VAL A CA 1
ATOM 756 C C . VAL A 1 96 ? -2.445 0.755 -9.679 1.00 98.69 96 VAL A C 1
ATOM 758 O O . VAL A 1 96 ? -2.877 1.158 -10.764 1.00 98.69 96 VAL A O 1
ATOM 761 N N . THR A 1 97 ? -1.188 0.940 -9.296 1.00 98.62 97 THR A N 1
ATOM 762 C CA . THR A 1 97 ? -0.138 1.495 -10.149 1.00 98.62 97 THR A CA 1
ATOM 763 C C . THR A 1 97 ? 1.127 0.661 -10.025 1.00 98.62 97 THR A C 1
ATOM 765 O O . THR A 1 97 ? 1.408 0.129 -8.956 1.00 98.62 97 THR A O 1
ATOM 768 N N . HIS A 1 98 ? 1.892 0.640 -11.107 1.00 98.50 98 HIS A N 1
ATOM 769 C CA . HIS A 1 98 ? 3.118 -0.131 -11.290 1.00 98.50 98 HIS A CA 1
ATOM 770 C C . HIS A 1 98 ? 4.258 0.820 -11.674 1.00 98.50 98 HIS A C 1
ATOM 772 O O . HIS A 1 98 ? 4.018 2.012 -11.910 1.00 98.50 98 HIS A O 1
ATOM 778 N N . ASN A 1 99 ? 5.466 0.293 -11.814 1.00 97.56 99 ASN A N 1
ATOM 779 C CA . ASN A 1 99 ? 6.656 0.965 -12.312 1.00 97.56 99 ASN A CA 1
ATOM 780 C C . ASN A 1 99 ? 6.992 2.244 -11.527 1.00 97.56 99 ASN A C 1
ATOM 782 O O . ASN A 1 99 ? 7.295 3.284 -12.115 1.00 97.56 99 ASN A O 1
ATOM 786 N N . SER A 1 100 ? 6.844 2.210 -10.196 1.00 97.31 100 SER A N 1
ATOM 787 C CA . SER A 1 100 ? 7.182 3.335 -9.313 1.00 97.31 100 SER A CA 1
ATOM 788 C C . SER A 1 100 ? 6.542 4.659 -9.737 1.00 97.31 100 SER A C 1
ATOM 790 O O . SER A 1 100 ? 7.172 5.717 -9.682 1.00 97.31 100 SER A O 1
ATOM 792 N N . GLN A 1 101 ? 5.269 4.626 -10.154 1.00 98.06 101 GLN A N 1
ATOM 793 C CA . GLN A 1 101 ? 4.558 5.776 -10.737 1.00 98.06 101 GLN A CA 1
ATOM 794 C C . GLN A 1 101 ? 4.660 7.069 -9.900 1.00 98.06 101 GLN A C 1
ATOM 796 O O . GLN A 1 101 ? 4.554 8.172 -10.439 1.00 98.06 101 GLN A O 1
ATOM 801 N N . PHE A 1 102 ? 4.839 6.955 -8.582 1.00 97.38 102 PHE A N 1
ATOM 802 C CA . PHE A 1 102 ? 4.935 8.087 -7.658 1.00 97.38 102 PHE A CA 1
ATOM 803 C C . PHE A 1 102 ? 6.374 8.439 -7.243 1.00 97.38 102 PHE A C 1
ATOM 805 O O . PHE A 1 102 ? 6.586 9.131 -6.247 1.00 97.38 102 PHE A O 1
ATOM 812 N N . GLY A 1 103 ? 7.360 8.012 -8.030 1.00 95.62 103 GLY A N 1
ATOM 813 C CA . GLY A 1 103 ? 8.784 8.244 -7.812 1.00 95.62 103 GLY A CA 1
ATOM 814 C C . GLY A 1 103 ? 9.491 7.022 -7.243 1.00 95.62 103 GLY A C 1
ATOM 815 O O . GLY A 1 103 ? 8.861 6.031 -6.890 1.00 95.62 103 GLY A O 1
ATOM 816 N N . ASN A 1 104 ? 10.814 7.100 -7.153 1.00 90.31 104 ASN A N 1
ATOM 817 C CA . ASN A 1 104 ? 11.620 5.916 -6.887 1.00 90.31 104 ASN A CA 1
ATOM 818 C C . ASN A 1 104 ? 11.363 5.336 -5.476 1.00 90.31 104 ASN A C 1
ATOM 820 O O . ASN A 1 104 ? 11.172 6.100 -4.516 1.00 90.31 104 ASN A O 1
ATOM 824 N N . PRO A 1 105 ? 11.390 3.999 -5.332 1.00 86.56 105 PRO A N 1
ATOM 825 C CA . PRO A 1 105 ? 11.325 3.312 -4.053 1.00 86.56 105 PRO A CA 1
ATOM 826 C C . PRO A 1 105 ? 12.452 3.782 -3.130 1.00 86.56 105 PRO A C 1
ATOM 828 O O . PRO A 1 105 ? 13.568 4.082 -3.559 1.00 86.56 105 PRO A O 1
ATOM 831 N N . VAL A 1 106 ? 12.165 3.837 -1.829 1.00 76.69 106 VAL A N 1
ATOM 832 C CA . VAL A 1 106 ? 13.160 4.193 -0.811 1.00 76.69 106 VAL A CA 1
ATOM 833 C C . VAL A 1 106 ? 13.478 2.965 0.030 1.00 76.69 106 VAL A C 1
ATOM 835 O O . VAL A 1 106 ? 12.597 2.403 0.677 1.00 76.69 106 VAL A O 1
ATOM 838 N N . GLY A 1 107 ? 14.756 2.587 0.066 1.00 82.50 107 GLY A N 1
ATOM 839 C CA . GLY A 1 107 ? 15.218 1.411 0.803 1.00 82.50 107 GLY A CA 1
ATOM 840 C C . GLY A 1 107 ? 14.958 0.103 0.053 1.00 82.50 107 GLY A C 1
ATOM 841 O O . GLY A 1 107 ? 14.833 0.093 -1.166 1.00 82.50 107 GLY A O 1
ATOM 842 N N . SER A 1 108 ? 14.927 -1.006 0.790 1.00 91.12 108 SER A N 1
ATOM 843 C CA . SER A 1 108 ? 14.689 -2.346 0.239 1.00 91.12 108 SER A CA 1
ATOM 844 C C . SER A 1 108 ? 13.200 -2.629 0.028 1.00 91.12 108 SER A C 1
ATOM 846 O O . SER A 1 108 ? 12.348 -2.027 0.687 1.00 91.12 108 SER A O 1
ATOM 848 N N . TYR A 1 109 ? 12.886 -3.600 -0.826 1.00 97.19 109 TYR A N 1
ATOM 849 C CA . TYR A 1 109 ? 11.553 -4.190 -0.888 1.00 97.19 109 TYR A CA 1
ATOM 850 C C . TYR A 1 109 ? 11.344 -5.154 0.277 1.00 97.19 109 TYR A C 1
ATOM 852 O O . TYR A 1 109 ? 12.196 -5.992 0.581 1.00 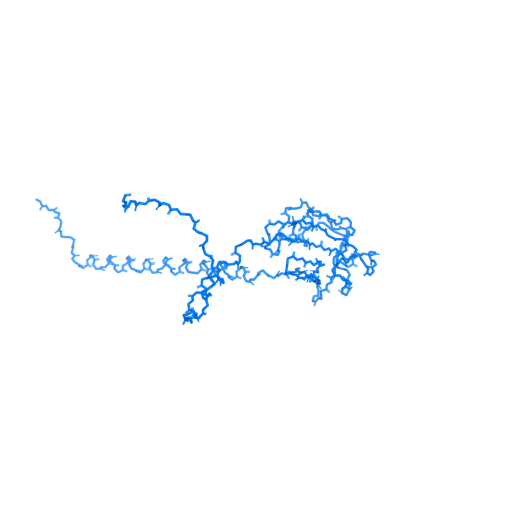97.19 109 TYR A O 1
ATOM 860 N N . TRP A 1 110 ? 10.215 -5.017 0.969 1.00 97.50 110 TRP A N 1
ATOM 861 C CA . TRP A 1 110 ? 9.852 -5.899 2.079 1.00 97.50 110 TRP A CA 1
ATOM 862 C C . TRP A 1 110 ? 8.907 -7.019 1.676 1.00 97.50 110 TRP A C 1
ATOM 864 O O . TRP A 1 110 ? 8.892 -8.051 2.349 1.00 97.50 110 TRP A O 1
ATOM 874 N N . MET A 1 111 ? 8.117 -6.797 0.634 1.00 98.00 111 MET A N 1
ATOM 875 C CA . MET A 1 111 ? 7.116 -7.723 0.127 1.00 98.00 111 MET A CA 1
ATOM 876 C C . MET A 1 111 ? 7.205 -7.758 -1.391 1.00 98.00 111 MET A C 1
ATOM 878 O O . MET A 1 111 ? 7.461 -6.721 -2.004 1.00 98.00 111 MET A O 1
ATOM 882 N N . ASP A 1 112 ? 6.964 -8.938 -1.936 1.00 98.38 112 ASP A N 1
ATOM 883 C CA . ASP A 1 112 ? 6.998 -9.251 -3.357 1.00 98.38 112 ASP A CA 1
ATOM 884 C C . ASP A 1 112 ? 6.049 -10.424 -3.637 1.00 98.38 112 ASP A C 1
ATOM 886 O O . ASP A 1 112 ? 5.778 -11.208 -2.712 1.00 98.38 112 ASP A O 1
ATOM 890 N N . ASN A 1 113 ? 5.515 -10.493 -4.859 1.00 98.19 113 ASN A N 1
ATOM 891 C CA . ASN A 1 113 ? 4.466 -11.414 -5.292 1.00 98.19 113 ASN A CA 1
ATOM 892 C C . ASN A 1 113 ? 3.329 -11.469 -4.269 1.00 98.19 113 ASN A C 1
ATOM 894 O O . ASN A 1 113 ? 3.067 -12.491 -3.624 1.00 98.19 113 ASN A O 1
ATOM 898 N N . VAL A 1 114 ? 2.712 -10.311 -4.026 1.00 98.50 114 VAL A N 1
ATOM 899 C CA . VAL A 1 114 ? 1.624 -10.194 -3.054 1.00 98.50 114 VAL A CA 1
ATOM 900 C C . VAL A 1 114 ? 0.344 -10.718 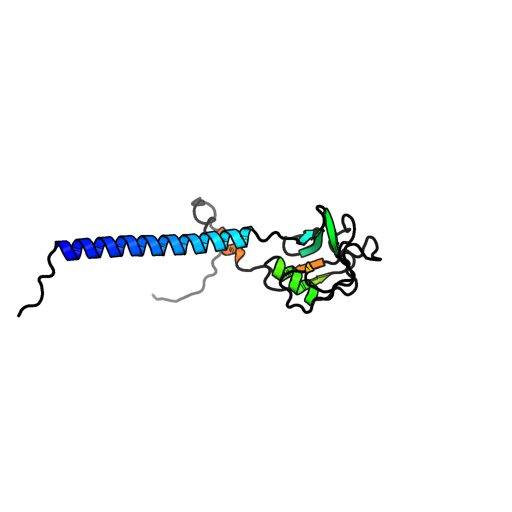-3.692 1.00 98.50 114 VAL A C 1
ATOM 902 O O . VAL A 1 114 ? -0.020 -10.312 -4.780 1.00 98.50 114 VAL A O 1
ATOM 905 N N . TYR A 1 115 ? -0.328 -11.636 -3.001 1.00 98.00 115 TYR A N 1
ATOM 906 C CA . TYR A 1 115 ? -1.575 -12.240 -3.455 1.00 98.00 115 TYR A CA 1
ATOM 907 C C . TYR A 1 115 ? -2.617 -12.139 -2.347 1.00 98.00 115 TYR A C 1
ATOM 909 O O . TYR A 1 115 ? -2.761 -13.051 -1.518 1.00 98.00 115 TYR A O 1
ATOM 917 N N . CYS A 1 116 ? -3.304 -11.007 -2.281 1.00 98.44 116 CYS A N 1
ATOM 918 C CA . CYS A 1 116 ? -4.478 -10.848 -1.442 1.00 98.44 116 CYS A CA 1
ATOM 919 C C . CYS A 1 116 ? -5.715 -11.479 -2.103 1.00 98.44 116 CYS A C 1
ATOM 921 O O . CYS A 1 116 ?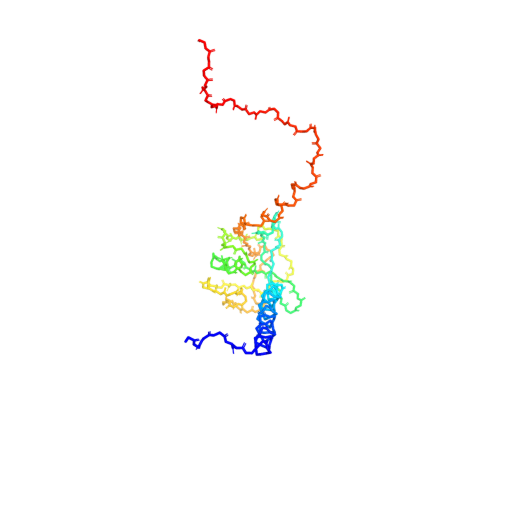 -5.977 -11.284 -3.286 1.00 98.44 116 CYS A O 1
ATOM 923 N N . ASP A 1 117 ? -6.570 -12.121 -1.308 1.00 97.69 117 ASP A N 1
ATOM 924 C CA . ASP A 1 117 ? -7.932 -12.491 -1.728 1.00 97.69 117 ASP A CA 1
ATOM 925 C C . ASP A 1 117 ? -8.870 -11.263 -1.757 1.00 97.69 117 ASP A C 1
ATOM 927 O O . ASP A 1 117 ? -10.015 -11.330 -2.205 1.00 97.69 117 ASP A O 1
ATOM 931 N N . GLY A 1 118 ? -8.423 -10.135 -1.194 1.00 95.19 118 GLY A N 1
ATOM 932 C CA . GLY A 1 118 ? -9.163 -8.875 -1.108 1.00 95.19 118 GLY A CA 1
ATOM 933 C C . GLY A 1 118 ? -9.988 -8.735 0.174 1.00 95.19 118 GLY A C 1
ATOM 934 O O . GLY A 1 118 ? -10.537 -7.661 0.454 1.00 95.19 118 GLY A O 1
ATOM 935 N N . SER A 1 119 ? -10.052 -9.780 1.005 1.00 96.12 119 SER A N 1
ATOM 936 C CA . SER A 1 119 ? -10.809 -9.821 2.268 1.00 96.12 119 SER A CA 1
ATOM 937 C C . SER A 1 119 ? -9.957 -9.511 3.506 1.00 96.12 119 SER A C 1
ATOM 939 O O . SER A 1 119 ? -10.476 -9.264 4.598 1.00 96.12 119 SER A O 1
ATOM 941 N N . GLU A 1 120 ? -8.638 -9.453 3.348 1.00 97.94 120 GLU A N 1
ATOM 942 C CA . GLU A 1 120 ? -7.685 -9.312 4.435 1.00 97.94 120 GLU A CA 1
ATOM 943 C C . GLU A 1 120 ? -7.837 -7.972 5.152 1.00 97.94 120 GLU A C 1
ATOM 945 O O . GLU A 1 120 ? -7.977 -6.900 4.563 1.00 97.94 120 GLU A O 1
ATOM 950 N N . SER A 1 121 ? -7.762 -8.002 6.480 1.00 94.06 121 SER A N 1
ATOM 951 C CA . SER A 1 121 ? -7.865 -6.776 7.276 1.00 94.06 121 SER A CA 1
ATOM 952 C C . SER A 1 121 ? -6.650 -5.850 7.117 1.00 94.06 121 SER A C 1
ATOM 954 O O . SER A 1 121 ? -6.752 -4.658 7.405 1.00 94.06 121 SER A O 1
ATOM 956 N N . VAL A 1 122 ? -5.487 -6.417 6.775 1.00 96.38 122 VAL A N 1
ATOM 957 C CA . VAL A 1 122 ? -4.193 -5.730 6.646 1.00 96.38 122 VAL A CA 1
ATOM 958 C C . VAL A 1 122 ? -3.313 -6.443 5.614 1.00 96.38 122 VAL A C 1
ATOM 960 O O . VAL A 1 122 ? -3.327 -7.669 5.566 1.00 96.38 122 VAL A O 1
ATOM 963 N N . LEU A 1 123 ? -2.486 -5.692 4.884 1.00 98.00 123 LEU A N 1
ATOM 964 C CA . LEU A 1 123 ? -1.637 -6.165 3.783 1.00 98.00 123 LEU A CA 1
ATOM 965 C C . LEU A 1 123 ? -0.715 -7.324 4.184 1.00 98.00 123 LEU A C 1
ATOM 967 O O . LEU A 1 123 ? -0.612 -8.319 3.485 1.00 98.00 123 LEU A O 1
ATOM 971 N N . LYS A 1 124 ? -0.115 -7.260 5.380 1.00 96.81 124 LYS A N 1
ATOM 972 C CA . LYS A 1 124 ? 0.788 -8.313 5.888 1.00 96.81 124 LYS A CA 1
ATOM 973 C C . LYS A 1 124 ? 0.135 -9.689 6.114 1.00 96.81 124 LYS A C 1
ATOM 975 O O . LYS A 1 124 ? 0.827 -10.602 6.556 1.00 96.81 124 LYS A O 1
ATOM 980 N N . LYS A 1 125 ? -1.194 -9.799 5.982 1.00 97.19 125 LYS A N 1
ATOM 981 C CA . LYS A 1 125 ? -1.931 -11.070 6.081 1.00 97.19 125 LYS A CA 1
ATOM 982 C C . LYS A 1 125 ? -2.145 -11.736 4.724 1.00 97.19 125 LYS A C 1
ATOM 984 O O . LYS A 1 125 ? -2.509 -12.906 4.724 1.00 97.19 125 LYS A O 1
ATOM 989 N N . CYS A 1 126 ? -1.940 -11.013 3.627 1.00 98.25 126 CYS A N 1
ATOM 990 C CA . CYS A 1 126 ? -1.962 -11.602 2.299 1.00 98.25 126 CYS A CA 1
ATOM 991 C C . CYS A 1 126 ? -0.789 -12.572 2.150 1.00 98.25 126 CYS A C 1
ATOM 993 O O . CYS A 1 126 ? 0.187 -12.501 2.908 1.00 98.25 126 CYS A O 1
ATOM 995 N N . ARG A 1 127 ? -0.884 -13.496 1.196 1.00 98.38 127 ARG A N 1
ATOM 996 C CA . ARG A 1 127 ? 0.236 -14.376 0.853 1.00 98.38 127 ARG A CA 1
ATOM 997 C C . ARG A 1 127 ? 1.280 -13.571 0.072 1.00 98.38 127 ARG A C 1
ATOM 999 O O . ARG A 1 127 ? 0.911 -12.705 -0.705 1.00 98.38 127 ARG A O 1
ATOM 1006 N N . PHE A 1 128 ? 2.559 -13.834 0.318 1.00 98.19 128 PHE A N 1
ATOM 1007 C CA . PHE A 1 128 ? 3.703 -13.243 -0.388 1.00 98.19 128 PHE A CA 1
ATOM 1008 C C . PHE A 1 128 ? 4.941 -14.122 -0.157 1.00 98.19 128 PHE A C 1
ATOM 1010 O O . PHE A 1 128 ? 4.930 -14.969 0.746 1.00 98.19 128 PHE A O 1
ATOM 1017 N N . ASP A 1 129 ? 6.017 -13.916 -0.912 1.00 98.00 129 ASP A N 1
ATOM 1018 C CA . ASP A 1 129 ? 7.170 -14.839 -0.944 1.00 98.00 129 ASP A CA 1
ATOM 1019 C C . ASP A 1 129 ? 8.039 -14.844 0.326 1.00 98.00 129 ASP A C 1
ATOM 1021 O O . ASP A 1 129 ? 8.872 -15.732 0.562 1.00 98.00 129 ASP A O 1
ATOM 1025 N N . GLY A 1 130 ? 7.784 -13.888 1.216 1.00 97.75 130 GLY A N 1
ATOM 1026 C CA . GLY A 1 130 ? 8.404 -13.748 2.525 1.00 97.75 130 GLY A CA 1
ATOM 1027 C C . GLY A 1 130 ? 9.208 -12.458 2.660 1.00 97.75 130 GLY A C 1
ATOM 1028 O O . GLY A 1 130 ? 9.616 -11.832 1.691 1.00 97.75 130 GLY A O 1
ATOM 1029 N N . TRP A 1 131 ? 9.434 -12.037 3.904 1.00 97.38 131 TRP A N 1
ATOM 1030 C CA . TRP A 1 131 ? 10.010 -10.722 4.194 1.00 97.38 131 TRP A CA 1
ATOM 1031 C C . TRP A 1 131 ? 11.396 -10.523 3.576 1.00 97.38 131 TRP A C 1
ATOM 1033 O O . TRP A 1 131 ? 12.338 -11.235 3.931 1.00 97.38 131 TRP A O 1
ATOM 1043 N N . GLY A 1 132 ? 11.518 -9.508 2.720 1.00 96.56 132 GLY A N 1
ATOM 1044 C CA . GLY A 1 132 ? 12.776 -9.130 2.071 1.00 96.56 132 GLY A CA 1
ATOM 1045 C C . GLY A 1 132 ? 13.260 -10.110 1.001 1.00 96.56 132 GLY A C 1
ATOM 1046 O O . GLY A 1 132 ? 14.384 -9.964 0.531 1.00 96.56 132 GLY A O 1
ATOM 1047 N N . LYS A 1 133 ? 12.447 -11.101 0.622 1.00 97.69 133 LYS A N 1
ATOM 1048 C CA . LYS A 1 133 ? 12.703 -11.963 -0.533 1.00 97.69 133 LYS A CA 1
ATOM 1049 C C . LYS A 1 133 ? 12.024 -11.332 -1.739 1.00 97.69 133 LYS A C 1
ATOM 1051 O O . LYS A 1 133 ? 10.811 -11.186 -1.710 1.00 97.69 133 LYS A O 1
ATOM 1056 N N . ASN A 1 134 ? 12.831 -10.884 -2.690 1.00 96.44 134 ASN A N 1
ATOM 1057 C CA . ASN A 1 134 ? 12.403 -10.227 -3.917 1.00 96.44 134 ASN A CA 1
ATOM 1058 C C . ASN A 1 134 ? 13.544 -10.260 -4.935 1.00 96.44 134 ASN A C 1
ATOM 1060 O O . ASN A 1 134 ? 14.712 -10.335 -4.531 1.00 96.44 134 ASN A O 1
ATOM 1064 N N . ASP A 1 135 ? 13.214 -10.156 -6.211 1.00 96.25 135 ASP A N 1
ATOM 1065 C CA . ASP A 1 135 ? 14.143 -9.900 -7.316 1.00 96.25 135 ASP A CA 1
ATOM 1066 C C . ASP A 1 135 ? 13.914 -8.536 -7.989 1.00 96.25 135 ASP A C 1
ATOM 1068 O O . ASP A 1 135 ? 14.525 -8.238 -9.016 1.00 96.25 135 ASP A O 1
ATOM 1072 N N . CYS A 1 136 ? 13.146 -7.666 -7.329 1.00 96.62 136 CYS A N 1
ATOM 1073 C CA . CYS A 1 136 ? 12.715 -6.389 -7.872 1.00 96.62 136 CYS A CA 1
ATOM 1074 C C . CYS A 1 136 ? 13.827 -5.331 -7.978 1.00 96.62 136 CYS A C 1
ATOM 1076 O O . CYS A 1 136 ? 14.600 -5.056 -7.049 1.00 96.62 136 CYS A O 1
ATOM 1078 N N . GLY A 1 137 ? 13.872 -4.684 -9.134 1.00 94.69 137 GLY A N 1
ATOM 1079 C CA . GLY A 1 137 ? 14.710 -3.564 -9.507 1.00 94.69 137 GLY A CA 1
ATOM 1080 C C . GLY A 1 137 ? 14.252 -2.219 -8.934 1.00 94.69 137 GLY A C 1
ATOM 1081 O O . GLY A 1 137 ? 13.241 -2.099 -8.242 1.00 94.69 137 GLY A O 1
ATOM 1082 N N . PRO A 1 138 ? 15.013 -1.146 -9.202 1.00 90.50 138 PRO A N 1
ATOM 1083 C CA . PRO A 1 138 ? 14.812 0.160 -8.579 1.00 90.50 138 PRO A CA 1
ATOM 1084 C C . PRO A 1 138 ? 13.557 0.903 -9.045 1.00 90.50 138 PRO A C 1
ATOM 1086 O O . PRO A 1 138 ? 13.275 1.948 -8.478 1.00 90.50 138 PRO A O 1
ATOM 1089 N N . ASP A 1 139 ? 12.825 0.404 -10.040 1.00 94.62 139 ASP A N 1
ATOM 1090 C CA . ASP A 1 139 ? 11.641 1.070 -10.583 1.00 94.62 139 ASP A CA 1
ATOM 1091 C C . ASP A 1 139 ? 10.361 0.240 -10.395 1.00 94.62 139 ASP A C 1
ATOM 1093 O O . ASP A 1 139 ? 9.313 0.641 -10.877 1.00 94.62 139 ASP A O 1
ATOM 1097 N N . GLU A 1 140 ? 10.379 -0.815 -9.582 1.00 97.44 140 GLU A N 1
ATOM 1098 C CA . GLU A 1 140 ? 9.283 -1.794 -9.427 1.00 97.44 140 GLU A CA 1
ATOM 1099 C C . GLU A 1 140 ? 8.453 -1.600 -8.140 1.00 97.44 140 GLU A C 1
ATOM 1101 O O . GLU A 1 140 ? 7.973 -2.540 -7.516 1.00 97.44 140 GLU A O 1
ATOM 1106 N N . ALA A 1 141 ? 8.272 -0.358 -7.673 1.00 98.00 141 ALA A N 1
ATOM 1107 C CA . ALA A 1 141 ? 7.373 -0.088 -6.552 1.00 98.00 141 ALA A CA 1
ATOM 1108 C C . ALA A 1 141 ? 5.898 -0.114 -6.964 1.00 98.00 141 ALA A C 1
ATOM 1110 O O . ALA A 1 141 ? 5.442 0.672 -7.805 1.00 98.00 141 ALA A O 1
ATOM 1111 N N . ALA A 1 142 ? 5.136 -0.926 -6.236 1.00 98.56 142 ALA A N 1
ATOM 1112 C CA . ALA A 1 142 ? 3.688 -0.944 -6.258 1.00 98.56 142 ALA A CA 1
ATOM 1113 C C . ALA A 1 142 ? 3.109 0.341 -5.670 1.00 98.56 142 ALA A C 1
ATOM 1115 O O . ALA A 1 142 ? 3.590 0.889 -4.672 1.00 98.56 142 ALA A O 1
ATOM 1116 N N . GLY A 1 143 ? 2.000 0.796 -6.240 1.00 98.50 143 GLY A N 1
ATOM 1117 C CA . GLY A 1 143 ? 1.243 1.927 -5.727 1.00 98.50 143 GLY A CA 1
ATOM 1118 C C . GLY A 1 143 ? -0.261 1.741 -5.850 1.00 98.50 143 GLY A C 1
ATOM 1119 O O . GLY A 1 143 ? -0.769 0.789 -6.449 1.00 98.50 143 GLY A O 1
ATOM 1120 N N . VAL A 1 144 ? -0.988 2.674 -5.246 1.00 98.75 144 VAL A N 1
ATOM 1121 C CA . VAL A 1 144 ? -2.450 2.718 -5.293 1.00 98.75 144 VAL A CA 1
ATOM 1122 C C . VAL A 1 144 ? -2.943 4.142 -5.475 1.00 98.75 144 VAL A C 1
ATOM 1124 O O . VAL A 1 144 ? -2.301 5.111 -5.066 1.00 98.75 144 VAL A O 1
ATOM 1127 N N . ILE A 1 145 ? -4.142 4.253 -6.033 1.00 98.56 145 ILE A N 1
ATOM 1128 C CA . ILE A 1 145 ? -5.000 5.427 -5.930 1.00 98.56 145 ILE A CA 1
ATOM 1129 C C . ILE A 1 145 ? -6.295 4.960 -5.277 1.00 98.56 145 ILE A C 1
ATOM 1131 O O . ILE A 1 145 ? -6.989 4.097 -5.812 1.00 98.56 145 ILE A O 1
ATOM 1135 N N . CYS A 1 146 ? -6.625 5.519 -4.121 1.00 98.25 146 CYS A N 1
ATOM 1136 C CA . CYS A 1 146 ? -7.826 5.197 -3.365 1.00 98.25 146 CYS A CA 1
ATOM 1137 C C . CYS A 1 146 ? -8.941 6.212 -3.628 1.00 98.25 146 CYS A C 1
ATOM 1139 O O . CYS A 1 146 ? -8.702 7.368 -3.978 1.00 98.25 146 CYS A O 1
ATOM 1141 N N . VAL A 1 147 ? -10.188 5.808 -3.405 1.00 96.19 147 VAL A N 1
ATOM 1142 C CA . VAL A 1 147 ? -11.325 6.731 -3.458 1.00 96.19 147 VAL A CA 1
ATOM 1143 C C . VAL A 1 147 ? -11.242 7.711 -2.283 1.00 96.19 147 VAL A C 1
ATOM 1145 O O . VAL A 1 147 ? -11.033 7.324 -1.132 1.00 96.19 147 VAL A O 1
ATOM 1148 N N . LYS A 1 148 ? -11.406 9.008 -2.562 1.00 90.31 148 LYS A N 1
ATOM 1149 C CA . LYS A 1 148 ? -11.462 10.045 -1.524 1.00 90.31 148 LYS A CA 1
ATOM 1150 C C . LYS A 1 148 ? -12.689 9.819 -0.639 1.00 90.31 148 LYS A C 1
ATOM 1152 O O . LYS A 1 148 ? -13.794 9.652 -1.146 1.00 90.31 148 LYS A O 1
ATOM 1157 N N . ASN A 1 149 ? -12.518 9.907 0.679 1.00 82.00 149 ASN A N 1
ATOM 1158 C CA . ASN A 1 149 ? -13.662 10.006 1.584 1.00 82.00 149 ASN A CA 1
ATOM 1159 C C . ASN A 1 149 ? -14.362 11.348 1.335 1.00 82.00 149 ASN A C 1
ATOM 1161 O O . ASN A 1 149 ? -13.786 12.398 1.621 1.00 82.00 149 ASN A O 1
ATOM 1165 N N . ALA A 1 150 ? -15.596 11.318 0.827 1.00 66.94 150 ALA A N 1
ATOM 1166 C CA . ALA A 1 150 ? -16.409 12.520 0.625 1.00 66.94 150 ALA A CA 1
ATOM 1167 C C . ALA A 1 150 ? -16.725 13.252 1.948 1.00 66.94 150 ALA A C 1
ATOM 1169 O O . ALA A 1 150 ? -17.037 14.439 1.950 1.00 66.94 150 ALA A O 1
ATOM 1170 N N . GLU A 1 151 ? -16.592 12.561 3.084 1.00 58.53 151 GLU A N 1
ATOM 1171 C CA . GLU A 1 151 ? -17.113 13.012 4.378 1.00 58.53 151 GLU A CA 1
ATOM 1172 C C . GLU A 1 151 ? -16.114 13.783 5.258 1.00 58.53 151 GLU A C 1
ATOM 1174 O O . GLU A 1 151 ? -16.507 14.344 6.277 1.00 58.53 151 GLU A O 1
ATOM 1179 N N . LYS A 1 152 ? -14.835 13.915 4.872 1.00 49.72 152 LYS A N 1
ATOM 1180 C CA . LYS A 1 152 ? -13.859 14.706 5.660 1.00 49.72 152 LYS A CA 1
ATOM 1181 C C . LYS A 1 152 ? -13.949 16.226 5.455 1.00 49.72 152 LYS A C 1
ATOM 1183 O O . LYS A 1 152 ? -13.122 16.957 5.989 1.00 49.72 152 LYS A O 1
ATOM 1188 N N . ASN A 1 153 ? -14.952 16.706 4.721 1.00 45.66 153 ASN A N 1
ATOM 1189 C CA . ASN A 1 153 ? -15.194 18.138 4.537 1.00 45.66 153 ASN A CA 1
ATOM 1190 C C . ASN A 1 153 ? -16.208 18.723 5.535 1.00 45.66 153 ASN A C 1
ATOM 1192 O O . ASN A 1 153 ? -16.282 19.939 5.651 1.00 45.66 153 ASN A O 1
ATOM 1196 N N . ILE A 1 154 ? -16.953 17.911 6.295 1.00 57.44 154 ILE A N 1
ATOM 1197 C CA . ILE A 1 154 ? -18.066 18.438 7.109 1.00 57.44 154 ILE A CA 1
ATOM 1198 C C . ILE A 1 154 ? -17.583 19.102 8.415 1.00 57.44 154 ILE A C 1
ATOM 1200 O O . ILE A 1 154 ? -18.156 20.108 8.826 1.00 57.44 154 ILE A O 1
ATOM 1204 N N . GLU A 1 155 ? -16.480 18.646 9.023 1.00 52.62 155 GLU A N 1
ATOM 1205 C CA . GLU A 1 155 ? -15.916 19.311 10.217 1.00 52.62 155 GLU A CA 1
ATOM 1206 C C . GLU A 1 155 ? -15.161 20.614 9.887 1.00 52.62 155 GLU A C 1
ATOM 1208 O O . GLU A 1 155 ? -15.095 21.507 10.726 1.00 52.62 155 GLU A O 1
ATOM 1213 N N . ASN A 1 156 ? -14.679 20.787 8.650 1.00 45.44 156 ASN A N 1
ATOM 1214 C CA . ASN A 1 156 ? -14.033 22.034 8.219 1.00 45.44 156 ASN A CA 1
ATOM 1215 C C . ASN A 1 156 ? -15.010 23.062 7.621 1.00 45.44 156 ASN A C 1
ATOM 1217 O O . ASN A 1 156 ? -14.663 24.236 7.543 1.00 45.44 156 ASN A O 1
ATOM 1221 N N . THR A 1 157 ? -16.227 22.678 7.218 1.00 46.12 157 THR A N 1
ATOM 1222 C CA . THR A 1 157 ? -17.238 23.637 6.726 1.00 46.12 157 THR A CA 1
ATOM 1223 C C . THR A 1 157 ? -17.985 24.340 7.863 1.00 46.12 157 THR A C 1
ATOM 1225 O O . THR A 1 157 ? -18.368 25.495 7.711 1.00 46.12 157 THR A O 1
ATOM 1228 N N . LEU A 1 158 ? -18.146 23.703 9.027 1.00 52.50 158 LEU A N 1
ATOM 1229 C CA . LEU A 1 158 ? -18.820 24.332 10.173 1.00 52.50 158 LEU A CA 1
ATOM 1230 C C . LEU A 1 158 ? -17.927 25.309 10.950 1.00 52.50 158 LEU A C 1
ATOM 1232 O O . LEU A 1 158 ? -18.446 26.178 11.639 1.00 52.50 158 LEU A O 1
ATOM 1236 N N . GLN A 1 159 ? -16.603 25.215 10.804 1.00 45.78 159 GLN A N 1
ATOM 1237 C CA . GLN A 1 159 ? -15.657 26.118 11.469 1.00 45.78 159 GLN A CA 1
ATOM 1238 C C . GLN A 1 159 ? -15.221 27.309 10.591 1.00 45.78 159 GLN A C 1
ATOM 1240 O O . GLN A 1 159 ? -14.613 28.252 11.091 1.00 45.78 159 GLN A O 1
ATOM 1245 N N . TYR A 1 160 ? -15.577 27.308 9.300 1.00 38.12 160 TYR A N 1
ATOM 1246 C CA . TYR A 1 160 ? -15.302 28.405 8.359 1.00 38.12 160 TYR A CA 1
ATOM 1247 C C . TYR A 1 160 ? -16.410 29.471 8.283 1.00 38.12 160 TYR A C 1
ATOM 1249 O O . TYR A 1 160 ? -16.277 30.429 7.526 1.00 38.12 160 TYR A O 1
ATOM 1257 N N . ASN A 1 161 ? -17.478 29.336 9.078 1.00 41.75 161 ASN A N 1
ATOM 1258 C CA . ASN A 1 161 ? -18.644 30.225 9.028 1.00 41.75 161 ASN A CA 1
ATOM 1259 C C . ASN A 1 161 ? -18.819 31.123 10.269 1.00 41.75 161 ASN A C 1
ATOM 1261 O O . ASN A 1 161 ? -19.813 31.840 10.341 1.00 41.75 161 ASN A O 1
ATOM 1265 N N . GLU A 1 162 ? -17.883 31.131 11.227 1.00 49.09 162 GLU A N 1
ATOM 1266 C CA . GLU A 1 162 ? -18.029 31.916 12.471 1.00 49.09 162 GLU A CA 1
ATOM 1267 C C . GLU A 1 162 ? -17.041 33.094 12.611 1.00 49.09 162 GLU A C 1
ATOM 1269 O O . GLU A 1 162 ? -17.096 33.829 13.592 1.00 49.09 162 GLU A O 1
ATOM 1274 N N . THR A 1 163 ? -16.157 33.340 11.633 1.00 41.22 163 THR A N 1
ATOM 1275 C CA . THR A 1 163 ? -15.125 34.400 11.744 1.00 41.22 163 THR A CA 1
ATOM 1276 C C . THR A 1 163 ? -15.022 35.377 10.571 1.00 41.22 163 THR A C 1
ATOM 1278 O O . THR A 1 163 ? -14.041 36.112 10.488 1.00 41.22 163 THR A O 1
ATOM 1281 N N . GLN A 1 164 ? -16.018 35.473 9.686 1.00 41.56 164 GLN A N 1
ATOM 1282 C CA . GLN A 1 164 ? -16.025 36.487 8.617 1.00 41.56 164 GLN A CA 1
ATOM 1283 C C . GLN A 1 164 ? -17.405 37.146 8.473 1.00 41.56 164 GLN A C 1
ATOM 1285 O O . GLN A 1 164 ? -18.110 36.965 7.486 1.00 41.56 164 GLN A O 1
ATOM 1290 N N . LEU A 1 165 ? -17.777 37.944 9.475 1.00 45.97 165 LEU A N 1
ATOM 1291 C CA . LEU A 1 165 ? -18.625 39.119 9.259 1.00 45.97 165 LEU A CA 1
ATOM 1292 C C . LEU A 1 165 ? -17.694 40.293 8.907 1.00 45.97 165 LEU A C 1
ATOM 1294 O O . LEU A 1 165 ? -17.409 41.139 9.747 1.00 45.97 165 LEU A O 1
ATOM 1298 N N . ASP A 1 166 ? -17.173 40.291 7.677 1.00 37.06 166 ASP A N 1
ATOM 1299 C CA . ASP A 1 166 ? -16.622 41.478 7.012 1.00 37.06 166 ASP A CA 1
ATOM 1300 C C . ASP A 1 166 ? -17.572 41.840 5.858 1.00 37.06 166 ASP A C 1
ATOM 1302 O O . ASP A 1 166 ? -17.872 41.035 4.973 1.00 37.06 166 ASP A O 1
ATOM 1306 N N . ASP A 1 167 ? -18.082 43.062 5.935 1.00 49.03 167 ASP A N 1
ATOM 1307 C CA . ASP A 1 167 ? -19.160 43.689 5.170 1.00 49.03 167 ASP A CA 1
ATOM 1308 C C . ASP A 1 167 ? -18.768 44.089 3.729 1.00 49.03 167 ASP A C 1
ATOM 1310 O O . ASP A 1 167 ? -19.310 45.033 3.159 1.00 49.03 167 ASP A O 1
ATOM 1314 N N . SER A 1 168 ? -17.805 43.415 3.094 1.00 47.22 168 SER A N 1
ATOM 1315 C CA . SER A 1 168 ? -17.194 43.958 1.865 1.00 47.22 168 SER A CA 1
ATOM 1316 C C . SER A 1 168 ? -17.173 43.053 0.633 1.00 47.22 168 SER A C 1
ATOM 1318 O O . SER A 1 168 ? -16.833 43.524 -0.451 1.00 47.22 168 SER A O 1
ATOM 1320 N N . SER A 1 169 ? -17.606 41.792 0.713 1.00 45.72 169 SER A N 1
ATOM 1321 C CA . SER A 1 169 ? -17.466 40.856 -0.419 1.00 45.72 169 SER A CA 1
ATOM 1322 C C . SER A 1 169 ? -18.775 40.181 -0.828 1.00 45.72 169 SER A C 1
ATOM 1324 O O . SER A 1 169 ? -18.935 38.968 -0.720 1.00 45.72 169 SER A O 1
ATOM 1326 N N . ARG A 1 170 ? -19.724 40.966 -1.356 1.00 37.34 170 ARG A N 1
ATOM 1327 C CA . ARG A 1 170 ? -20.888 40.438 -2.089 1.00 37.34 170 ARG A CA 1
ATOM 1328 C C . ARG A 1 170 ? -20.594 40.440 -3.599 1.00 37.34 170 ARG A C 1
ATOM 1330 O O . ARG A 1 170 ? -20.699 41.501 -4.219 1.00 37.34 170 ARG A O 1
ATOM 1337 N N . PRO A 1 171 ? -20.257 39.304 -4.238 1.00 34.59 171 PRO A N 1
ATOM 1338 C CA . PRO A 1 171 ? -20.253 39.233 -5.692 1.00 34.59 171 PRO A CA 1
ATOM 1339 C C . PRO A 1 171 ? -21.683 39.384 -6.228 1.00 34.59 171 PRO A C 1
ATOM 1341 O O . PRO A 1 171 ? -22.599 38.634 -5.887 1.00 34.59 171 PRO A O 1
ATOM 1344 N N . LYS A 1 172 ? -21.864 40.403 -7.073 1.00 46.84 172 LYS A N 1
ATOM 1345 C CA . LYS A 1 172 ? -23.050 40.619 -7.902 1.00 46.84 172 LYS A CA 1
ATOM 1346 C C . LYS A 1 172 ? -23.145 39.504 -8.941 1.00 46.84 172 LYS A C 1
ATOM 1348 O O . LYS A 1 172 ? -22.538 39.623 -9.996 1.00 46.84 172 LYS A O 1
ATOM 1353 N N . GLN A 1 173 ? -23.929 38.470 -8.670 1.00 37.81 173 GLN A N 1
ATOM 1354 C CA . GLN A 1 173 ? -24.704 37.781 -9.703 1.00 37.81 173 GLN A CA 1
ATOM 1355 C C . GLN A 1 173 ? -25.643 36.774 -9.050 1.00 37.81 173 GLN A C 1
ATOM 1357 O O . GLN A 1 173 ? -25.247 35.675 -8.679 1.00 37.81 173 GLN A O 1
ATOM 1362 N N . LEU A 1 174 ? -26.912 37.151 -8.948 1.00 35.56 174 LEU A N 1
ATOM 1363 C CA . LEU A 1 174 ? -27.998 36.188 -8.956 1.00 35.56 174 LEU A CA 1
ATOM 1364 C C . LEU A 1 174 ? -28.910 36.595 -10.102 1.00 35.56 174 LEU A C 1
ATOM 1366 O O . LEU A 1 174 ? -29.515 37.664 -10.104 1.00 35.56 174 LEU A O 1
ATOM 1370 N N . VAL A 1 175 ? -28.860 35.738 -11.114 1.00 35.00 175 VAL A N 1
ATOM 1371 C CA . VAL A 1 175 ? -29.767 35.653 -12.246 1.00 35.00 175 VAL A CA 1
ATOM 1372 C C . VAL A 1 175 ? -31.198 35.696 -11.712 1.00 35.00 175 VAL A C 1
ATOM 1374 O O . VAL A 1 175 ? -31.583 34.869 -10.885 1.00 35.00 175 VAL A O 1
ATOM 1377 N N . GLU A 1 176 ? -31.962 36.686 -12.174 1.00 39.50 176 GLU A N 1
ATOM 1378 C CA . GLU A 1 176 ? -33.420 36.702 -12.095 1.00 39.50 176 GLU A CA 1
ATOM 1379 C C . GLU A 1 176 ? -33.942 35.402 -12.688 1.00 39.50 176 GLU A C 1
ATOM 1381 O O . GLU A 1 176 ? -33.772 35.230 -13.885 1.00 39.50 176 GLU A O 1
ATOM 1386 N N . ILE A 1 177 ? -34.581 34.533 -11.899 1.00 36.53 177 ILE A N 1
ATOM 1387 C CA . ILE A 1 177 ? -35.918 34.011 -12.215 1.00 36.53 177 ILE A CA 1
ATOM 1388 C C . ILE A 1 177 ? -36.546 33.478 -10.918 1.00 36.53 177 ILE A C 1
ATOM 1390 O O . ILE A 1 177 ? -36.125 32.456 -10.383 1.00 36.53 177 ILE A O 1
ATOM 1394 N N . SER A 1 178 ? -37.587 34.135 -10.413 1.00 28.97 178 SER A N 1
ATOM 1395 C CA . SER A 1 178 ? -38.865 33.457 -10.164 1.00 28.97 178 SER A CA 1
ATOM 1396 C C . SER A 1 178 ? -39.917 34.408 -9.601 1.00 28.97 178 SER A C 1
ATOM 1398 O O . SER A 1 178 ? -39.722 35.107 -8.616 1.00 28.97 178 SER A O 1
ATOM 1400 N N . SER A 1 179 ? -41.078 34.302 -10.240 1.00 34.19 179 SER A N 1
ATOM 1401 C CA . SER A 1 179 ? -42.399 34.619 -9.715 1.00 34.19 179 SER A CA 1
ATOM 1402 C C . SER A 1 179 ? -42.816 36.088 -9.686 1.00 34.19 179 SER A C 1
ATOM 1404 O O . SER A 1 179 ? -42.734 36.794 -8.688 1.00 34.19 179 SER A O 1
ATOM 1406 N N . LEU A 1 180 ? -43.407 36.485 -10.815 1.00 46.28 180 LEU A N 1
ATOM 1407 C CA . LEU A 1 180 ? -44.772 37.012 -10.872 1.00 46.28 180 LEU A CA 1
ATOM 1408 C C . LEU A 1 180 ? -45.495 37.061 -9.511 1.00 46.28 180 LEU A C 1
ATOM 1410 O O . LEU A 1 180 ? -45.929 36.024 -9.013 1.00 46.28 180 LEU A O 1
ATOM 1414 N N . THR A 1 181 ? -45.720 38.278 -9.015 1.00 37.94 181 THR A N 1
ATOM 1415 C CA . THR A 1 181 ? -46.964 38.685 -8.341 1.00 37.94 181 THR A CA 1
ATOM 1416 C C . THR A 1 181 ? -47.202 40.189 -8.554 1.00 37.94 181 THR A C 1
ATOM 1418 O O . THR A 1 181 ? -46.594 41.016 -7.886 1.00 37.94 181 THR A O 1
ATOM 1421 N N . ASN A 1 182 ? -48.078 40.484 -9.525 1.00 37.34 182 ASN A N 1
ATOM 1422 C CA . ASN A 1 182 ? -49.069 41.570 -9.663 1.00 37.34 182 ASN A CA 1
ATOM 1423 C C . ASN A 1 182 ? -48.741 43.025 -9.259 1.00 37.34 182 ASN A C 1
ATOM 1425 O O . ASN A 1 182 ? -48.549 43.304 -8.083 1.00 37.34 182 ASN A O 1
ATOM 1429 N N . PHE A 1 183 ? -48.882 43.968 -10.211 1.00 34.91 183 PHE A N 1
ATOM 1430 C CA . PHE A 1 183 ? -49.971 44.978 -10.269 1.00 34.91 183 PHE A CA 1
ATOM 1431 C C . PHE A 1 183 ? -49.693 46.064 -11.340 1.00 34.91 183 PHE A C 1
ATOM 1433 O O . PHE A 1 183 ? -48.977 47.028 -11.073 1.00 34.91 183 PHE A O 1
ATOM 1440 N N . ARG A 1 184 ? -50.305 45.944 -12.528 1.00 32.97 184 ARG A N 1
ATOM 1441 C CA . ARG A 1 184 ? -51.155 46.973 -13.167 1.00 32.97 184 ARG A CA 1
ATOM 1442 C C . ARG A 1 184 ? -51.740 46.469 -14.479 1.00 32.97 184 ARG A C 1
ATOM 1444 O O . ARG A 1 184 ? -50.972 45.889 -15.271 1.00 32.97 184 ARG A O 1
#